Protein AF-A0A7J6RBY3-F1 (afdb_monomer)

Foldseek 3Di:
DADFPFPQKDKDWDWDDAPNFIFIKIKIFDDFAQWAKDQDPVQPDLVPHQLVVLLPDDIDIDGPDVNRVVLVRLLVRLALFAAWEALFAPALSSLLSLVVSLVRRLVRHPHSVRYWYFDADAPDPVRNVVSSVDIDHRDVVSNVVVVVVSSCFRSVWSSVLSVQLVVCVVVDPPDNSNPDTDGPVVVVVVVVVVVVVVCVVPDDDQDKDFDWDWDDDPVDPDIDTDGDPVHIGRDPVVNVVVVVVPVVDNDDDDPDDDDDDDDDDDDDDDDLVNQQVCCCPPVVDHSVRSVVVVVQVSLVVDDPVRRRHSMMMTINDRPPPDDDPDDDDDDDD

pLDDT: mean 86.47, std 17.07, range [26.7, 98.31]

Radius of gyration: 33.24 Å; Cα contacts (8 Å, |Δi|>4): 414; chains: 1; bounding box: 89×55×84 Å

Nearest PDB structures (foldseek):
  5gvc-assembly2_B  TM=8.835E-01  e=5.247E-27  Homo sapiens
  5gvc-assembly1_A  TM=9.225E-01  e=2.635E-26  Homo sapiens
  9ca1-assembly1_A  TM=8.837E-01  e=9.364E-26  Homo sapiens
  9c9y-assembly1_A  TM=8.800E-01  e=3.52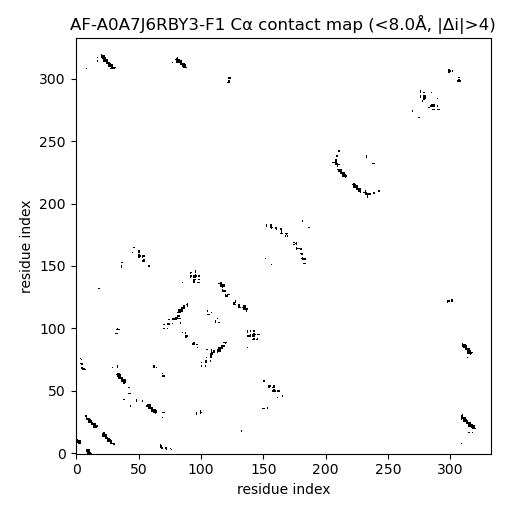5E-25  Homo sapiens
  4cgy-assembly1_A  TM=9.523E-01  e=1.354E-17  Homo sapiens

Organism: Perkinsus olseni (NCBI:txid32597)

InterPro domains:
  IPR000380 DNA topoisomerase, type IA [PTHR11390] (2-297)
  IPR003601 DNA topoisomerase, type IA, domain 2 [SM00436] (114-210)
  IPR006171 TOPRIM domain [PF01751] (26-121)
  IPR013497 DNA topoisomerase, type IA, central [PF01131] (139-297)
  IPR013497 DNA topoisomerase, type IA, central [PS52039] (139-333)
  IPR013824 DNA topoisomerase, type IA, central region, subdomain 1 [G3DSA:1.10.460.10] (139-309)
  IPR023405 DNA topoisomerase, type IA, core domain [SSF56712] (24-297)
  IPR034144 DNA topoisomerase 3-like, TOPRIM domain [cd03362] (4-135)

Secondary structure (DSSP, 8-state):
-EE-SSSS-EEEEEEEEETTEEEEEEEEEE-S-SEEEE--GGG--TTTS-GGGGSSSPPEEEES-GGG-HHHHHHHHHTT-SEEEEE--SSHHHHHHHHHHHHHHGGGSSSTT-EEE---SS--HHHHHHHHHS-B---HHHHHHHHHHHHHHHHHHHHHHHHHHHHHTTT-TT--GGG----TTHHHHHHHHHHHHHHHHT--PPP-B---EEE--TT-SS-EEEPPTT--BS-HHHHHHHHHHHHT---------------PPPPPPP-HHHHHHHHHHHH---HHHHHHHHHHHHHHTS-GGGTT-EEEEEEEEE---------------

Mean predicted aligned error: 9.59 Å

Structure (mmCIF, N/CA/C/O backbone):
data_AF-A0A7J6RBY3-F1
#
_entry.id   AF-A0A7J6RBY3-F1
#
loop_
_atom_site.group_PDB
_atom_site.id
_atom_site.type_symbol
_atom_site.label_atom_id
_atom_site.label_alt_id
_atom_site.label_comp_id
_atom_site.label_asym_id
_atom_site.label_entity_id
_atom_site.label_seq_id
_atom_site.pdbx_PDB_ins_code
_atom_site.Cartn_x
_atom_site.Cartn_y
_atom_site.Cartn_z
_atom_site.occupancy
_atom_site.B_iso_or_equiv
_atom_site.auth_seq_id
_atom_site.auth_comp_id
_atom_site.auth_asym_id
_atom_site.auth_atom_id
_atom_site.pdbx_PDB_model_num
ATOM 1 N N . SER A 1 1 ? -13.323 20.114 24.098 1.00 81.50 1 SER A N 1
ATOM 2 C CA . SER A 1 1 ? -12.418 18.969 23.873 1.00 81.50 1 SER A CA 1
ATOM 3 C C . SER A 1 1 ? -11.706 18.615 25.160 1.00 81.50 1 SER A C 1
ATOM 5 O O . SER A 1 1 ? -11.347 19.524 25.901 1.00 81.50 1 SER A O 1
ATOM 7 N N . ARG A 1 2 ? -11.472 17.329 25.420 1.00 90.12 2 ARG A N 1
ATOM 8 C CA . ARG A 1 2 ? -10.717 16.821 26.573 1.00 90.12 2 ARG A CA 1
ATOM 9 C C . ARG A 1 2 ? -9.757 15.711 26.148 1.00 90.12 2 ARG A C 1
ATOM 11 O O . ARG A 1 2 ? -9.870 15.166 25.051 1.00 90.12 2 ARG A O 1
ATOM 18 N N . ARG A 1 3 ? -8.814 15.364 27.024 1.00 88.25 3 ARG A N 1
ATOM 19 C CA . ARG A 1 3 ? -7.969 14.176 26.836 1.00 88.25 3 ARG A CA 1
ATOM 20 C C . ARG A 1 3 ? -8.777 12.907 27.123 1.00 88.25 3 ARG A C 1
ATOM 22 O O . ARG A 1 3 ? -9.564 12.885 28.070 1.00 88.25 3 ARG A O 1
ATOM 29 N N . GLY A 1 4 ? -8.586 11.882 26.297 1.00 84.88 4 GLY A N 1
ATOM 30 C CA . GLY A 1 4 ? -9.097 10.537 26.547 1.00 84.88 4 GLY A CA 1
ATOM 31 C C . GLY A 1 4 ? -8.122 9.691 27.370 1.00 84.88 4 GLY A C 1
ATOM 32 O O . GLY A 1 4 ? -7.063 10.159 27.791 1.00 84.88 4 GLY A O 1
ATOM 33 N N . ALA A 1 5 ? -8.459 8.415 27.575 1.00 89.69 5 ALA A N 1
ATOM 34 C CA . ALA A 1 5 ? -7.548 7.446 28.197 1.00 89.69 5 ALA A CA 1
ATOM 35 C C . ALA A 1 5 ? -6.306 7.151 27.329 1.00 89.69 5 ALA A C 1
ATOM 37 O O . ALA A 1 5 ? -5.224 6.860 27.856 1.00 89.69 5 ALA A O 1
ATOM 38 N N . SER A 1 6 ? -6.443 7.246 26.002 1.00 89.50 6 SER A N 1
ATOM 39 C CA . SER A 1 6 ? -5.306 7.173 25.089 1.00 89.50 6 SER A CA 1
ATOM 40 C C . SER A 1 6 ? -4.522 8.490 25.107 1.00 89.50 6 SER A C 1
ATOM 42 O O . SER A 1 6 ? -5.129 9.554 24.988 1.00 89.50 6 SER A O 1
ATOM 44 N N . PRO A 1 7 ? -3.179 8.462 25.210 1.00 88.12 7 PRO A N 1
ATOM 45 C CA . PRO A 1 7 ? -2.373 9.681 25.180 1.00 88.12 7 PRO A CA 1
ATOM 46 C C . PRO A 1 7 ? -2.375 10.376 23.810 1.00 88.12 7 PRO A C 1
ATOM 48 O O . PRO A 1 7 ? -2.015 11.549 23.733 1.00 88.12 7 PRO A O 1
ATOM 51 N N . VAL A 1 8 ? -2.757 9.668 22.740 1.00 86.19 8 VAL A N 1
ATOM 52 C CA . VAL A 1 8 ? -2.712 10.173 21.357 1.00 86.19 8 VAL A CA 1
ATOM 53 C C . VAL A 1 8 ? -4.077 10.595 20.812 1.00 86.19 8 VAL A C 1
ATOM 55 O O . VAL A 1 8 ? -4.118 11.288 19.799 1.00 86.19 8 VAL A O 1
ATOM 58 N N . SER A 1 9 ? -5.172 10.241 21.491 1.00 86.25 9 SER A N 1
ATOM 59 C CA . SER A 1 9 ? -6.534 10.533 21.034 1.00 86.25 9 SER A CA 1
ATOM 60 C C . SER A 1 9 ? -7.232 11.544 21.938 1.00 86.25 9 SER A C 1
ATOM 62 O O . SER A 1 9 ? -7.285 11.410 23.165 1.00 86.25 9 SER A O 1
ATOM 64 N N . GLN A 1 10 ? -7.784 12.581 21.311 1.00 89.38 10 GLN A N 1
ATOM 65 C CA . GLN A 1 10 ? -8.623 13.571 21.978 1.00 89.38 10 GLN A CA 1
ATOM 66 C C . GLN A 1 10 ? -10.095 13.175 21.883 1.00 89.38 10 GLN A C 1
ATOM 68 O O . GLN A 1 10 ? -10.490 12.371 21.039 1.00 89.38 10 GLN A O 1
ATOM 73 N N . VAL A 1 11 ? -10.905 13.755 22.765 1.00 90.31 11 VAL A N 1
ATOM 74 C CA . VAL A 1 11 ? -12.357 13.604 22.751 1.00 90.31 11 VAL A CA 1
ATOM 75 C C . VAL A 1 11 ? -12.989 14.982 22.596 1.00 90.31 11 VAL A C 1
ATOM 77 O O . VAL A 1 11 ? -12.713 15.902 23.373 1.00 90.31 11 VAL A O 1
ATOM 80 N N . HIS A 1 12 ? -13.822 15.139 21.579 1.00 90.88 12 HIS A N 1
ATOM 81 C CA . HIS A 1 12 ? -14.579 16.347 21.280 1.00 90.88 12 HIS A CA 1
ATOM 82 C C . HIS A 1 12 ? -16.049 16.061 21.544 1.00 90.88 12 HIS A C 1
ATOM 84 O O . HIS A 1 12 ? -16.564 15.052 21.086 1.00 90.88 12 HIS A O 1
ATOM 90 N N . GLU A 1 13 ? -16.715 16.921 22.299 1.00 89.38 13 GLU A N 1
ATOM 91 C CA . GLU A 1 13 ? -18.093 16.697 22.729 1.00 89.38 13 GLU A CA 1
ATOM 92 C C . GLU A 1 13 ? -18.898 17.962 22.461 1.00 89.38 13 GLU A C 1
ATOM 94 O O . GLU A 1 13 ? -18.400 19.065 22.711 1.00 89.38 13 GLU A O 1
ATOM 99 N N . PHE A 1 14 ? -20.100 17.806 21.914 1.00 90.25 14 PHE A N 1
ATOM 100 C CA . PHE A 1 14 ? -21.017 18.905 21.633 1.00 90.25 14 PHE A CA 1
ATOM 101 C C . PHE A 1 14 ? -22.458 18.401 21.485 1.00 90.25 14 PHE A C 1
ATOM 103 O O . PHE A 1 14 ? -22.698 17.236 21.173 1.00 90.25 14 PHE A O 1
ATOM 110 N N . ASN A 1 15 ? -23.421 19.303 21.686 1.00 90.38 15 ASN A N 1
ATOM 111 C CA . ASN A 1 15 ? -24.818 19.061 21.334 1.00 90.38 15 ASN A CA 1
ATOM 112 C C . ASN A 1 15 ? -25.000 19.206 19.820 1.00 90.38 15 ASN A C 1
ATOM 114 O O . ASN A 1 15 ? -24.510 20.170 19.231 1.00 90.38 15 ASN A O 1
ATOM 118 N N . GLY A 1 16 ? -25.729 18.281 19.210 1.00 88.88 16 GLY A N 1
ATOM 119 C CA . GLY A 1 16 ? -26.083 18.316 17.797 1.00 88.88 16 GLY A CA 1
ATOM 120 C C . GLY A 1 16 ? -27.413 17.622 17.533 1.00 88.88 16 GLY A C 1
ATOM 121 O O . GLY A 1 16 ? -28.204 17.402 18.446 1.00 88.88 16 GLY A O 1
ATOM 122 N N . ASP A 1 17 ? -27.640 17.282 16.272 1.00 89.12 17 ASP A N 1
ATOM 123 C CA . ASP A 1 17 ? -28.779 16.488 15.816 1.00 89.12 17 ASP A CA 1
ATOM 124 C C . ASP A 1 17 ? -28.270 15.160 15.258 1.00 89.12 17 ASP A C 1
ATOM 126 O O . ASP A 1 17 ? -27.266 15.152 14.543 1.00 89.12 17 ASP A O 1
ATOM 130 N N . PHE A 1 18 ? -28.944 14.056 15.567 1.00 90.56 18 PHE A N 1
ATOM 131 C CA . PHE A 1 18 ? -28.722 12.762 14.931 1.00 90.56 18 PHE A CA 1
ATOM 132 C C . PHE A 1 18 ? -30.063 12.185 14.477 1.00 90.56 18 PHE A C 1
ATOM 134 O O . PHE A 1 18 ? -30.930 11.904 15.302 1.00 90.56 18 PHE A O 1
ATOM 141 N N . GLN A 1 19 ? -30.225 12.005 13.161 1.00 87.38 19 GLN A N 1
ATOM 142 C CA . GLN A 1 19 ? -31.453 11.487 12.541 1.00 87.38 19 GLN A CA 1
ATOM 143 C C . GLN A 1 19 ? -32.725 12.262 12.952 1.00 87.38 19 GLN A C 1
ATOM 145 O O . GLN A 1 19 ? -33.783 11.667 13.145 1.00 87.38 19 GLN A O 1
ATOM 150 N N . GLY A 1 20 ? -32.634 13.594 13.076 1.00 86.00 20 GLY A N 1
ATOM 151 C CA . GLY A 1 20 ? -33.771 14.461 13.408 1.00 86.00 20 GLY A CA 1
ATOM 152 C C . GLY A 1 20 ? -34.107 14.530 14.899 1.00 86.00 20 GLY A C 1
ATOM 153 O O . GLY A 1 20 ? -35.159 15.056 15.260 1.00 86.00 20 GLY A O 1
ATOM 154 N N . SER A 1 21 ? -33.252 13.977 15.763 1.00 88.38 21 SER A N 1
ATOM 155 C CA . SER A 1 21 ? -33.385 14.057 17.216 1.00 88.38 21 SER A CA 1
ATOM 156 C C . SER A 1 21 ? -32.190 14.779 17.850 1.00 88.38 21 SER A C 1
ATOM 158 O O . SER A 1 21 ? -31.043 14.497 17.481 1.00 88.38 21 SER A O 1
ATOM 160 N N . PRO A 1 22 ? -32.411 15.645 18.862 1.00 91.44 22 PRO A N 1
ATOM 161 C CA . PRO A 1 22 ? -31.328 16.243 19.632 1.00 91.44 22 PRO A CA 1
ATOM 162 C C . PRO A 1 22 ? -30.446 15.167 20.260 1.00 91.44 22 PRO A C 1
ATOM 164 O O . PRO A 1 22 ? -30.951 14.241 20.904 1.00 91.44 22 PRO A O 1
ATOM 167 N N . ALA A 1 23 ? -29.132 15.309 20.092 1.00 90.12 23 ALA A N 1
ATOM 168 C CA . ALA A 1 23 ? -28.181 14.320 20.551 1.00 90.12 23 ALA A CA 1
ATOM 169 C C . ALA A 1 23 ? -26.874 14.894 21.101 1.00 90.12 23 ALA A C 1
ATOM 171 O O . ALA A 1 23 ? -26.323 15.871 20.592 1.00 90.12 23 ALA A O 1
ATOM 172 N N . TRP A 1 24 ? -26.339 14.230 22.130 1.00 91.00 24 TRP A N 1
ATOM 173 C CA . TRP A 1 24 ? -24.980 14.475 22.614 1.00 91.00 24 TRP A CA 1
ATOM 174 C C . TRP A 1 24 ? -23.981 13.690 21.765 1.00 91.00 24 TRP A C 1
ATOM 176 O O . TRP A 1 24 ? -23.952 12.454 21.802 1.00 91.00 24 TRP A O 1
ATOM 186 N N . ILE A 1 25 ? -23.164 14.405 20.993 1.00 90.88 25 ILE A N 1
ATOM 187 C CA . ILE A 1 25 ? -22.201 13.828 20.057 1.00 90.88 25 ILE A CA 1
ATOM 188 C C . ILE A 1 25 ? -20.817 13.839 20.697 1.00 90.88 25 ILE A C 1
ATOM 190 O O . ILE A 1 25 ? -20.311 14.888 21.098 1.00 90.88 25 ILE A O 1
ATOM 194 N N . LYS A 1 26 ? -20.184 12.666 20.746 1.00 91.31 26 LYS A N 1
ATOM 195 C CA . LYS A 1 26 ? -18.805 12.472 21.189 1.00 91.31 26 LYS A CA 1
ATOM 196 C C . LYS A 1 26 ? -17.961 11.994 20.017 1.00 91.31 26 LYS A C 1
ATOM 198 O O . LYS A 1 26 ? -18.240 10.963 19.425 1.00 91.31 26 LYS A O 1
ATOM 203 N N . ILE A 1 27 ? -16.898 12.714 19.699 1.00 92.25 27 ILE A N 1
ATOM 204 C CA . ILE A 1 27 ? -15.970 12.381 18.622 1.00 92.25 27 ILE A CA 1
ATOM 205 C C . ILE A 1 27 ? -14.608 12.075 19.223 1.00 92.25 27 ILE A C 1
ATOM 207 O O . ILE A 1 27 ? -14.046 12.889 19.952 1.00 92.25 27 ILE A O 1
ATOM 211 N N . THR A 1 28 ? -14.055 10.920 18.892 1.00 93.19 28 THR A N 1
ATOM 212 C CA . THR A 1 28 ? -12.677 10.555 19.215 1.00 93.19 28 THR A CA 1
ATOM 213 C C . THR A 1 28 ? -11.991 9.921 18.012 1.00 93.19 28 THR A C 1
ATOM 215 O O . THR A 1 28 ? -12.496 10.065 16.909 1.00 93.19 28 THR A O 1
ATOM 218 N N . SER A 1 29 ? -10.827 9.293 18.159 1.00 89.56 29 SER A N 1
ATOM 219 C CA . SER A 1 29 ? -10.092 8.717 17.031 1.00 89.56 29 SER A CA 1
ATOM 220 C C . SER A 1 29 ? -9.217 7.536 17.420 1.00 89.56 29 SER A C 1
ATOM 222 O O . SER A 1 29 ? -8.817 7.391 18.576 1.00 89.56 29 SER A O 1
ATOM 224 N N . VAL A 1 30 ? -8.850 6.740 16.420 1.00 90.06 30 VAL A N 1
ATOM 225 C CA . VAL A 1 30 ? -7.744 5.772 16.489 1.00 90.06 30 VAL A CA 1
ATOM 226 C C . VAL A 1 30 ? -6.509 6.322 15.776 1.00 90.06 30 VAL A C 1
ATOM 228 O O . VAL A 1 30 ? -6.590 7.299 15.031 1.00 90.06 30 VAL A O 1
ATOM 231 N N . ALA A 1 31 ? -5.354 5.699 16.004 1.00 87.44 31 ALA A N 1
ATOM 232 C CA . ALA A 1 31 ? -4.078 6.078 15.403 1.00 87.44 31 ALA A CA 1
ATOM 233 C C . ALA A 1 31 ? -3.559 4.951 14.494 1.00 87.44 31 ALA A C 1
ATOM 235 O O . ALA A 1 31 ? -2.542 4.327 14.788 1.00 87.44 31 ALA A O 1
ATOM 236 N N . GLY A 1 32 ? -4.287 4.690 13.404 1.00 87.38 32 GLY A N 1
ATOM 237 C CA . GLY A 1 32 ? -4.065 3.528 12.537 1.00 87.38 32 GLY A CA 1
ATOM 238 C C . GLY A 1 32 ? -4.813 2.293 13.039 1.00 87.38 32 GLY A C 1
ATOM 239 O O . GLY A 1 32 ? -5.842 2.435 13.703 1.00 87.38 32 GLY A O 1
ATOM 240 N N . HIS A 1 33 ? -4.297 1.106 12.715 1.00 90.50 33 HIS A N 1
ATOM 241 C CA . HIS A 1 33 ? -4.826 -0.150 13.241 1.00 90.50 33 HIS A CA 1
ATOM 242 C C . HIS A 1 33 ? -4.753 -0.190 14.770 1.00 90.50 33 HIS A C 1
ATOM 244 O O . HIS A 1 33 ? -3.749 0.184 15.380 1.00 90.50 33 HIS A O 1
ATOM 250 N N . VAL A 1 34 ? -5.830 -0.663 15.387 1.00 93.75 34 VAL A N 1
ATOM 251 C CA . VAL A 1 34 ? -5.920 -0.982 16.814 1.00 93.75 34 VAL A CA 1
ATOM 252 C C . VAL A 1 34 ? -5.186 -2.292 17.093 1.00 93.75 34 VAL A C 1
ATOM 254 O O . VAL A 1 34 ? -4.545 -2.422 18.142 1.00 93.75 34 VAL A O 1
ATOM 257 N N . TYR A 1 35 ? -5.243 -3.236 16.151 1.00 95.94 35 TYR A N 1
ATOM 258 C CA . TYR A 1 35 ? -4.658 -4.563 16.287 1.00 95.94 35 TYR A CA 1
ATOM 259 C C . TYR A 1 35 ? -3.657 -4.891 15.176 1.00 95.94 35 TYR A C 1
ATOM 261 O O . TYR A 1 35 ? -3.700 -4.366 14.073 1.00 95.94 35 TYR A O 1
ATOM 269 N N . THR A 1 36 ? -2.731 -5.785 15.484 1.00 95.19 36 THR A N 1
ATOM 270 C CA . THR A 1 36 ? -1.920 -6.518 14.514 1.00 95.19 36 THR A CA 1
ATOM 271 C C . THR A 1 36 ? -2.146 -8.004 14.725 1.00 95.19 36 THR A C 1
ATOM 273 O O . THR A 1 36 ? -2.526 -8.434 15.817 1.00 95.19 36 THR A O 1
ATOM 276 N N . ILE A 1 37 ? -1.909 -8.805 13.692 1.00 95.00 37 ILE A N 1
ATOM 277 C CA . ILE A 1 37 ? -1.936 -10.259 13.823 1.00 95.00 37 ILE A CA 1
ATOM 278 C C . ILE A 1 37 ? -0.535 -10.807 14.104 1.00 95.00 37 ILE A C 1
ATOM 280 O O . ILE A 1 37 ? 0.464 -10.291 13.605 1.00 95.00 37 ILE A O 1
ATOM 284 N N . ASP A 1 38 ? -0.464 -11.865 14.903 1.00 95.00 38 ASP A N 1
ATOM 285 C CA . ASP A 1 38 ? 0.767 -12.598 15.194 1.00 95.00 38 ASP A CA 1
ATOM 286 C C . ASP A 1 38 ? 0.456 -14.083 15.422 1.00 95.00 38 ASP A C 1
ATOM 288 O O . ASP A 1 38 ? -0.704 -14.489 15.549 1.00 95.00 38 ASP A O 1
ATOM 292 N N . PHE A 1 39 ? 1.488 -14.913 15.498 1.00 94.38 39 PHE A N 1
ATOM 293 C CA . PHE A 1 39 ? 1.335 -16.283 15.961 1.00 94.38 39 PHE A CA 1
ATOM 294 C C . PHE A 1 39 ? 1.098 -16.341 17.479 1.00 94.38 39 PHE A C 1
ATOM 296 O O . PHE A 1 39 ? 1.514 -15.443 18.227 1.00 94.38 39 PHE A O 1
ATOM 303 N N . PRO A 1 40 ? 0.454 -17.421 17.959 1.00 93.00 40 PRO A N 1
ATOM 304 C CA . PRO A 1 40 ? 0.468 -17.777 19.370 1.00 93.00 40 PRO A CA 1
ATOM 305 C C . PRO A 1 40 ? 1.901 -17.758 19.943 1.00 93.00 40 PRO A C 1
ATOM 307 O O . PRO A 1 40 ? 2.837 -18.172 19.247 1.00 93.00 40 PRO A O 1
ATOM 310 N N . PRO A 1 41 ? 2.111 -17.284 21.189 1.00 89.75 41 PRO A N 1
ATOM 311 C CA . PRO A 1 41 ? 3.448 -17.111 21.765 1.00 89.75 41 PRO A CA 1
ATOM 312 C C . PRO A 1 41 ? 4.315 -18.375 21.743 1.00 89.75 41 PRO A C 1
ATOM 314 O O . PRO A 1 41 ? 5.538 -18.283 21.642 1.00 89.75 41 PRO A O 1
ATOM 317 N N . GLU A 1 42 ? 3.695 -19.553 21.793 1.00 89.25 42 GLU A N 1
ATOM 318 C CA . GLU A 1 42 ? 4.363 -20.856 21.765 1.00 89.25 42 GLU A CA 1
ATOM 319 C C . GLU A 1 42 ? 5.110 -21.094 20.443 1.00 89.25 42 GLU A C 1
ATOM 321 O O . GLU A 1 42 ? 6.106 -21.816 20.406 1.00 89.25 42 GLU A O 1
ATOM 326 N N . LEU A 1 43 ? 4.659 -20.453 19.360 1.00 88.25 43 LEU A N 1
ATOM 327 C CA . LEU A 1 43 ? 5.217 -20.582 18.015 1.00 88.25 43 LEU A CA 1
ATOM 328 C C . LEU A 1 43 ? 6.229 -19.482 17.665 1.00 88.25 43 LEU A C 1
ATOM 330 O O . LEU A 1 43 ? 6.801 -19.479 16.569 1.00 88.25 43 LEU A O 1
ATOM 334 N N . ASN A 1 44 ? 6.494 -18.555 18.588 1.00 83.88 44 ASN A N 1
ATOM 335 C CA . ASN A 1 44 ? 7.401 -17.431 18.356 1.00 83.88 44 ASN A CA 1
ATOM 336 C C . ASN A 1 44 ? 8.883 -17.783 18.519 1.00 83.88 44 ASN A C 1
ATOM 338 O O . ASN A 1 44 ? 9.731 -16.951 18.214 1.00 83.88 44 ASN A O 1
ATOM 342 N N . ASN A 1 45 ? 9.223 -19.002 18.945 1.00 85.19 45 ASN A N 1
ATOM 343 C CA . ASN A 1 45 ? 10.611 -19.455 19.001 1.00 85.19 45 ASN A CA 1
ATOM 344 C C . ASN A 1 45 ? 11.085 -19.942 17.618 1.00 85.19 45 ASN A C 1
ATOM 346 O O . ASN A 1 45 ? 10.631 -20.975 17.127 1.00 85.19 45 ASN A O 1
ATOM 350 N N . TRP A 1 46 ? 12.012 -19.206 16.999 1.00 83.06 46 TRP A N 1
ATOM 351 C CA . TRP A 1 46 ? 12.493 -19.480 15.638 1.00 83.06 46 TRP A CA 1
ATOM 352 C C . TRP A 1 46 ? 13.295 -20.786 15.545 1.00 83.06 46 TRP A C 1
ATOM 354 O O . TRP A 1 46 ? 13.188 -21.499 14.546 1.00 83.06 46 TRP A O 1
ATOM 364 N N . ASP A 1 47 ? 14.039 -21.134 16.598 1.00 78.94 47 ASP A N 1
ATOM 365 C CA . ASP A 1 47 ? 14.951 -22.284 16.614 1.00 78.94 47 ASP A CA 1
ATOM 366 C C . ASP A 1 47 ? 14.213 -23.612 16.808 1.00 78.94 47 ASP A C 1
ATOM 368 O O . ASP A 1 47 ? 14.591 -24.649 16.255 1.00 78.94 47 ASP A O 1
ATOM 372 N N . ARG A 1 48 ? 13.138 -23.590 17.603 1.00 82.56 48 ARG A N 1
ATOM 373 C CA . ARG A 1 48 ? 12.420 -24.800 18.035 1.00 82.56 48 ARG A CA 1
ATOM 374 C C . ARG A 1 48 ? 11.240 -25.173 17.147 1.00 82.56 48 ARG A C 1
ATOM 376 O O . ARG A 1 48 ? 10.808 -26.322 17.173 1.00 82.56 48 ARG A O 1
ATOM 383 N N . VAL A 1 49 ? 10.708 -24.222 16.385 1.00 88.56 49 VAL A N 1
ATOM 384 C CA . VAL A 1 49 ? 9.502 -24.426 15.578 1.00 88.56 49 VAL A CA 1
ATOM 385 C C . VAL A 1 49 ? 9.894 -24.743 14.143 1.00 88.56 49 VAL A C 1
ATOM 387 O O . VAL A 1 49 ? 10.642 -23.995 13.516 1.00 88.56 49 VAL A O 1
ATOM 390 N N . ASP A 1 50 ? 9.382 -25.858 13.627 1.00 90.81 50 ASP A N 1
ATOM 391 C CA . ASP A 1 50 ? 9.456 -26.177 12.203 1.00 90.81 50 ASP A CA 1
ATOM 392 C C . ASP A 1 50 ? 8.636 -25.141 11.410 1.00 90.81 50 ASP A C 1
ATOM 394 O O . ASP A 1 50 ? 7.431 -25.019 11.663 1.00 90.81 50 ASP A O 1
ATOM 398 N N . PRO A 1 51 ? 9.244 -24.396 10.466 1.00 91.62 51 PRO A N 1
ATOM 399 C CA . PRO A 1 51 ? 8.536 -23.403 9.666 1.00 91.62 51 PRO A CA 1
ATOM 400 C C . PRO A 1 51 ? 7.302 -23.944 8.932 1.00 91.62 51 PRO A C 1
ATOM 402 O O . PRO A 1 51 ? 6.340 -23.198 8.758 1.00 91.62 51 PRO A O 1
ATOM 405 N N . ALA A 1 52 ? 7.279 -25.228 8.551 1.00 92.44 52 ALA A N 1
ATOM 406 C CA . ALA A 1 52 ? 6.118 -25.836 7.896 1.00 92.44 52 ALA A CA 1
ATOM 407 C C . ALA A 1 52 ? 4.868 -25.846 8.796 1.00 92.44 52 ALA A C 1
ATOM 409 O O . ALA A 1 52 ? 3.744 -25.723 8.312 1.00 92.44 52 ALA A O 1
ATOM 410 N N . LYS A 1 53 ? 5.050 -25.898 10.122 1.00 91.88 53 LYS A N 1
ATOM 411 C CA . LYS A 1 53 ? 3.946 -25.874 11.093 1.00 91.88 53 LYS A CA 1
ATOM 412 C C . LYS A 1 53 ? 3.303 -24.497 11.252 1.00 91.88 53 LYS A C 1
ATOM 414 O O . LYS A 1 53 ? 2.323 -24.381 11.974 1.00 91.88 53 LYS A O 1
ATOM 419 N N . LEU A 1 54 ? 3.824 -23.448 10.612 1.00 92.56 54 LEU A N 1
ATOM 420 C CA . LEU A 1 54 ? 3.273 -22.091 10.715 1.00 92.56 54 LEU A CA 1
ATOM 421 C C . LEU A 1 54 ? 2.051 -21.856 9.812 1.00 92.56 54 LEU A C 1
ATOM 423 O O . LEU A 1 54 ? 1.351 -20.862 9.991 1.00 92.56 54 LEU A O 1
ATOM 427 N N . PHE A 1 55 ? 1.747 -22.763 8.879 1.00 93.56 55 PHE A N 1
ATOM 428 C CA . PHE A 1 55 ? 0.588 -22.619 7.988 1.00 93.56 55 PHE A CA 1
ATOM 429 C C . PHE A 1 55 ? -0.748 -23.008 8.644 1.00 93.56 55 PHE A C 1
ATOM 431 O O . PHE A 1 55 ? -1.782 -22.405 8.356 1.00 93.56 55 PHE A O 1
ATOM 438 N N . GLU A 1 56 ? -0.726 -23.982 9.550 1.00 91.06 56 GLU A N 1
ATOM 439 C CA . GLU A 1 56 ? -1.903 -24.540 10.227 1.00 91.06 56 GLU A CA 1
ATOM 440 C C . GLU A 1 56 ? -2.511 -23.675 11.353 1.00 91.06 56 GLU A C 1
ATOM 442 O O . GLU A 1 56 ? -3.738 -23.551 11.404 1.00 91.06 56 GLU A O 1
ATOM 447 N N . PRO A 1 57 ? -1.732 -23.083 12.280 1.00 90.50 57 PRO A N 1
ATOM 448 C CA . PRO A 1 57 ? -2.279 -22.444 13.469 1.00 90.50 57 PRO A CA 1
ATOM 449 C C . PRO A 1 57 ? -3.115 -21.216 13.116 1.00 90.50 57 PRO A C 1
ATOM 451 O O . PRO A 1 57 ? -2.834 -20.483 12.162 1.00 90.50 57 PRO A O 1
ATOM 454 N N . LYS A 1 58 ? -4.136 -20.966 13.939 1.00 92.81 58 LYS A N 1
ATOM 455 C CA . LYS A 1 58 ? -4.870 -19.702 13.913 1.00 92.81 58 LYS A CA 1
ATOM 456 C C . LYS A 1 58 ? -3.982 -18.594 14.467 1.00 92.81 58 LYS A C 1
ATOM 458 O O . LYS A 1 58 ? -3.306 -18.781 15.480 1.00 92.81 58 LYS A O 1
ATOM 463 N N . THR A 1 59 ? -3.998 -17.451 13.799 1.00 93.88 59 THR A N 1
ATOM 464 C CA . THR A 1 59 ? -3.331 -16.240 14.272 1.00 93.88 59 THR A CA 1
ATOM 465 C C . THR A 1 59 ? -4.098 -15.645 15.452 1.00 93.88 59 THR A C 1
ATOM 467 O O . THR A 1 59 ? -5.278 -15.930 15.674 1.00 93.88 59 THR A O 1
ATOM 470 N N . ILE A 1 60 ? -3.405 -14.832 16.241 1.00 94.81 60 ILE A N 1
ATOM 471 C CA . ILE A 1 60 ? -3.977 -14.070 17.347 1.00 94.81 60 ILE A CA 1
ATOM 472 C C . ILE A 1 60 ? -3.851 -12.581 17.060 1.00 94.81 60 ILE A C 1
ATOM 474 O O . ILE A 1 60 ? -2.892 -12.139 16.432 1.00 94.81 60 ILE A O 1
ATOM 478 N N . GLN A 1 61 ? -4.804 -11.802 17.561 1.00 94.12 61 GLN A N 1
ATOM 479 C CA . GLN A 1 61 ? -4.726 -10.348 17.523 1.00 94.12 61 GLN A CA 1
ATOM 480 C C . GLN A 1 61 ? -3.979 -9.830 18.755 1.00 94.12 61 GLN A C 1
ATOM 482 O O . GLN A 1 61 ? -4.245 -10.241 19.887 1.00 94.12 61 GLN A O 1
ATOM 487 N N . LYS A 1 62 ? -3.042 -8.911 18.534 1.00 94.62 62 LYS A N 1
ATOM 488 C CA . LYS A 1 62 ? -2.309 -8.166 19.561 1.00 94.62 62 LYS A CA 1
ATOM 489 C C . LYS A 1 62 ? -2.553 -6.682 19.360 1.00 94.62 62 LYS A C 1
ATOM 491 O O . LYS A 1 62 ? -2.771 -6.244 18.240 1.00 94.62 62 LYS A O 1
ATOM 496 N N . GLU A 1 63 ? -2.529 -5.895 20.431 1.00 94.62 63 GLU A N 1
ATOM 497 C CA . GLU A 1 63 ? -2.603 -4.439 20.280 1.00 94.62 63 GLU A CA 1
ATOM 498 C C . GLU A 1 63 ? -1.424 -3.950 19.435 1.00 94.62 63 GLU A C 1
ATOM 500 O O . GLU A 1 63 ? -0.271 -4.218 19.776 1.00 94.62 63 GLU A O 1
ATOM 505 N N . ALA A 1 64 ? -1.713 -3.204 18.366 1.00 93.19 64 ALA A N 1
ATOM 506 C CA . ALA A 1 64 ? -0.691 -2.693 17.455 1.00 93.19 64 ALA A CA 1
ATOM 507 C C . ALA A 1 64 ? 0.325 -1.808 18.194 1.00 93.19 64 ALA A C 1
ATOM 509 O O . ALA A 1 64 ? 1.526 -1.834 17.925 1.00 93.19 64 ALA A O 1
ATOM 510 N N . ASN A 1 65 ? -0.161 -1.035 19.170 1.00 93.25 65 ASN A N 1
ATOM 511 C CA . ASN A 1 65 ? 0.671 -0.244 20.061 1.00 93.25 65 ASN A CA 1
ATOM 512 C C . ASN A 1 65 ? 0.081 -0.198 21.483 1.00 93.25 65 ASN A C 1
ATOM 514 O O . ASN A 1 65 ? -0.717 0.695 21.790 1.00 93.25 65 ASN A O 1
ATOM 518 N N . PRO A 1 66 ? 0.528 -1.084 22.394 1.00 93.12 66 PRO A N 1
ATOM 519 C CA . PRO A 1 66 ? 0.016 -1.142 23.765 1.00 93.12 66 PRO A CA 1
ATOM 520 C C . PRO A 1 66 ? 0.168 0.173 24.546 1.00 93.12 66 PRO A C 1
ATOM 522 O O . PRO A 1 66 ? -0.632 0.485 25.428 1.00 93.12 66 PRO A O 1
ATOM 525 N N . LYS A 1 67 ? 1.166 1.006 24.207 1.00 92.56 67 LYS A N 1
ATOM 526 C CA . LYS A 1 67 ? 1.380 2.310 24.864 1.00 92.56 67 LYS A CA 1
ATOM 527 C C . LYS A 1 67 ? 0.244 3.296 24.580 1.00 92.56 67 LYS A C 1
ATOM 529 O O . LYS A 1 67 ? 0.029 4.221 25.363 1.00 92.56 67 LYS A O 1
ATOM 534 N N . GLN A 1 68 ? -0.490 3.111 23.480 1.00 91.06 68 GLN A N 1
ATOM 535 C CA . GLN A 1 68 ? -1.641 3.945 23.142 1.00 91.06 68 GLN A CA 1
ATOM 536 C C . GLN A 1 68 ? -2.891 3.579 23.947 1.00 91.06 68 GLN A C 1
ATOM 538 O O . GLN A 1 68 ? -3.790 4.415 24.033 1.00 91.06 68 GLN A O 1
ATOM 543 N N . ARG A 1 69 ? -2.968 2.377 24.544 1.00 94.12 69 ARG A N 1
ATOM 544 C CA . ARG A 1 69 ? -4.136 1.893 25.309 1.00 94.12 69 ARG A CA 1
ATOM 545 C C . ARG A 1 69 ? -5.451 2.064 24.539 1.00 94.12 69 ARG A C 1
ATOM 547 O O . ARG A 1 69 ? -6.474 2.462 25.103 1.00 94.12 69 ARG A O 1
ATOM 554 N N . MET A 1 70 ? -5.408 1.832 23.228 1.00 93.50 70 MET A N 1
ATOM 555 C CA . MET A 1 70 ? -6.507 2.165 22.323 1.00 93.50 70 MET A CA 1
ATOM 556 C C . MET A 1 70 ? -7.787 1.365 22.628 1.00 93.50 70 MET A C 1
AT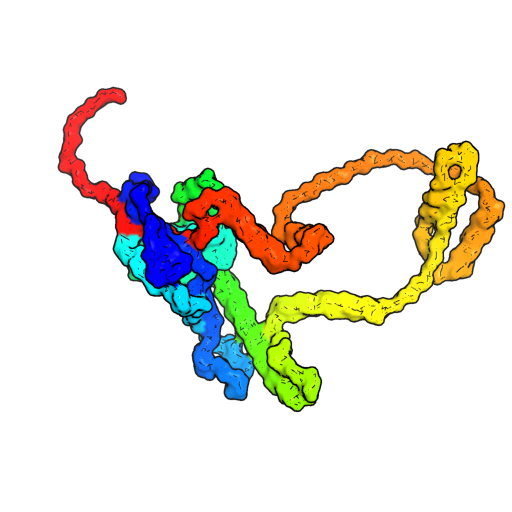OM 558 O O . MET A 1 70 ? -8.842 1.988 22.753 1.00 93.50 70 MET A O 1
ATOM 562 N N . PRO A 1 71 ? -7.735 0.042 22.887 1.00 95.25 71 PRO A N 1
ATOM 563 C CA . PRO A 1 71 ? -8.918 -0.717 23.301 1.00 95.25 71 PRO A CA 1
ATOM 564 C C . PRO A 1 71 ? -9.577 -0.171 24.573 1.00 95.25 71 PRO A C 1
ATOM 566 O O . PRO A 1 71 ? -10.797 -0.017 24.633 1.00 95.25 71 PRO A O 1
ATOM 569 N N . GLN A 1 72 ? -8.776 0.172 25.590 1.00 95.31 72 GLN A N 1
ATOM 570 C CA . GLN A 1 72 ? -9.279 0.757 26.836 1.00 95.31 72 GLN A CA 1
ATOM 571 C C . GLN A 1 72 ? -9.944 2.112 26.584 1.00 95.31 72 GLN A C 1
ATOM 573 O O . GLN A 1 72 ? -10.994 2.403 27.164 1.00 95.31 72 GLN A O 1
ATOM 578 N N . HIS A 1 73 ? -9.337 2.935 25.731 1.00 94.38 73 HIS A N 1
ATOM 579 C CA . HIS A 1 73 ? -9.877 4.229 25.354 1.00 94.38 73 HIS A CA 1
ATOM 580 C C . HIS A 1 73 ? -11.240 4.094 24.678 1.00 94.38 73 HIS A C 1
ATOM 582 O O . HIS A 1 73 ? -12.202 4.674 25.177 1.00 94.38 73 HIS A O 1
ATOM 588 N N . LEU A 1 74 ? -11.345 3.259 23.642 1.00 94.75 74 LEU A N 1
ATOM 589 C CA . LEU A 1 74 ? -12.599 3.009 22.932 1.00 94.75 74 LEU A CA 1
ATOM 590 C C . LEU A 1 74 ? -13.697 2.528 23.880 1.00 94.75 74 LEU A C 1
ATOM 592 O O . LEU A 1 74 ? -14.756 3.147 23.937 1.00 94.75 74 LEU A O 1
ATOM 596 N N . ARG A 1 75 ? -13.412 1.501 24.696 1.00 95.12 75 ARG A N 1
ATOM 597 C CA . ARG A 1 75 ? -14.378 0.956 25.664 1.00 95.12 75 ARG A CA 1
ATOM 598 C C . ARG A 1 75 ? -14.854 2.006 26.656 1.00 95.12 75 ARG A C 1
ATOM 600 O O . ARG A 1 75 ? -16.033 2.042 26.986 1.00 95.12 75 ARG A O 1
ATOM 607 N N . SER A 1 76 ? -13.942 2.835 27.164 1.00 93.25 76 SER A N 1
ATOM 608 C CA . SER A 1 76 ? -14.277 3.864 28.154 1.00 93.25 76 SER A CA 1
ATOM 609 C C . SER A 1 76 ? -15.154 4.953 27.549 1.00 93.25 76 SER A C 1
ATOM 611 O O . SER A 1 76 ? -16.115 5.378 28.182 1.00 93.25 76 SER A O 1
ATOM 613 N N . GLU A 1 77 ? -14.855 5.374 26.320 1.00 92.25 77 GLU A N 1
ATOM 614 C CA . GLU A 1 77 ? -15.597 6.443 25.656 1.00 92.25 77 GLU A CA 1
ATOM 615 C C . GLU A 1 77 ? -16.953 6.004 25.105 1.00 92.25 77 GLU A C 1
ATOM 617 O O . GLU A 1 77 ? -17.853 6.837 25.001 1.00 92.25 77 GLU A O 1
ATOM 622 N N . SER A 1 78 ? -17.126 4.713 24.813 1.00 91.25 78 SER A N 1
ATOM 623 C CA . SER A 1 78 ? -18.398 4.145 24.362 1.00 91.25 78 SER A CA 1
ATOM 624 C C . SER A 1 78 ? -19.398 3.836 25.475 1.00 91.25 78 SER A C 1
ATOM 626 O O . SER A 1 78 ? -20.550 3.521 25.183 1.00 91.25 78 SER A O 1
ATOM 628 N N . LYS A 1 79 ? -18.985 3.880 26.749 1.00 89.69 79 LYS A N 1
ATOM 629 C CA . LYS A 1 79 ? -19.897 3.605 27.867 1.00 89.69 79 LYS A CA 1
ATOM 630 C C . LYS A 1 79 ? -21.038 4.615 27.890 1.00 89.69 79 LYS A C 1
ATOM 632 O O . LYS A 1 79 ? -20.806 5.822 27.910 1.00 89.69 79 LYS A O 1
ATOM 637 N N . GLY A 1 80 ? -22.262 4.096 27.942 1.00 85.62 80 GLY A N 1
ATOM 638 C CA . GLY A 1 80 ? -23.478 4.904 27.954 1.00 85.62 80 GLY A CA 1
ATOM 639 C C . GLY A 1 80 ? -23.867 5.460 26.586 1.00 85.62 80 GLY A C 1
ATOM 640 O O . GLY A 1 80 ? -24.792 6.260 26.526 1.00 85.62 80 GLY A O 1
ATOM 641 N N . CYS A 1 81 ? -23.188 5.068 25.502 1.00 89.31 81 CYS A N 1
ATOM 642 C CA . CYS A 1 81 ? -23.566 5.488 24.160 1.00 89.31 81 CYS A CA 1
ATOM 643 C C . CYS A 1 81 ? -24.621 4.578 23.522 1.00 89.31 81 CYS A C 1
ATOM 645 O O . CYS A 1 81 ? -24.616 3.362 23.716 1.00 89.31 81 CYS A O 1
ATOM 647 N N . ASN A 1 82 ? -25.503 5.173 22.716 1.00 90.88 82 ASN A N 1
ATOM 648 C CA . ASN A 1 82 ? -26.584 4.459 22.037 1.00 90.88 82 ASN A CA 1
ATOM 649 C C . ASN A 1 82 ? -26.244 4.111 20.587 1.00 90.88 82 ASN A C 1
ATOM 651 O O . ASN A 1 82 ? -26.692 3.068 20.117 1.00 90.88 82 ASN A O 1
ATOM 655 N N . HIS A 1 83 ? -25.462 4.949 19.895 1.00 93.75 83 HIS A N 1
ATOM 656 C CA . HIS A 1 83 ? -25.054 4.710 18.507 1.00 93.75 83 HIS A CA 1
ATOM 657 C C . HIS A 1 83 ? -23.552 4.888 18.305 1.00 93.75 83 H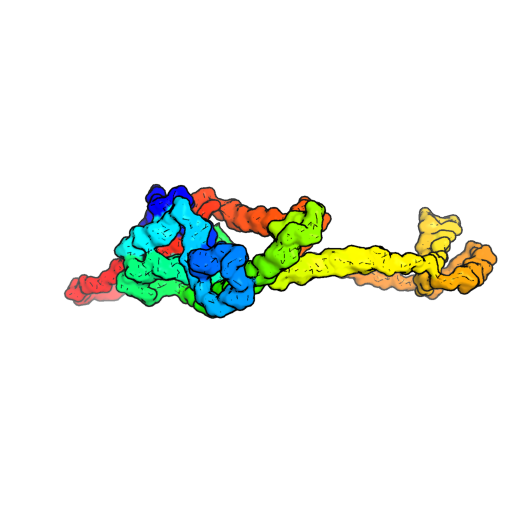IS A C 1
ATOM 659 O O . HIS A 1 83 ? -22.913 5.728 18.941 1.00 93.75 83 HIS A O 1
ATOM 665 N N . LEU A 1 84 ? -23.011 4.129 17.357 1.00 95.75 84 LEU A N 1
ATOM 666 C CA . LEU A 1 84 ? -21.662 4.261 16.823 1.00 95.75 84 LEU A CA 1
ATOM 667 C C . LEU A 1 84 ? -21.744 4.658 15.348 1.00 95.75 84 LEU A C 1
ATOM 669 O O . LEU A 1 84 ? -22.421 3.996 14.570 1.00 95.75 84 LEU A O 1
ATOM 673 N N . VAL A 1 85 ? -21.014 5.694 14.952 1.00 96.31 85 VAL A N 1
ATOM 674 C CA . VAL A 1 85 ? -20.837 6.128 13.565 1.00 96.31 85 VAL A CA 1
ATOM 675 C C . VAL A 1 85 ? -19.346 6.111 13.226 1.00 96.31 85 VAL A C 1
ATOM 677 O O . VAL A 1 85 ? -18.525 6.794 13.843 1.00 96.31 85 VAL A O 1
ATOM 680 N N . LEU A 1 86 ? -18.990 5.309 12.231 1.00 96.12 86 LEU A N 1
ATOM 681 C CA . LEU A 1 86 ? -17.620 5.062 11.799 1.00 96.12 86 LEU A CA 1
ATOM 682 C C . LEU A 1 86 ? -17.221 6.062 10.704 1.00 96.12 86 LEU A C 1
ATOM 684 O O . LEU A 1 86 ? -17.823 6.078 9.628 1.00 96.12 86 LEU A O 1
ATOM 688 N N . TRP A 1 87 ? -16.192 6.868 10.981 1.00 95.75 87 TRP A N 1
ATOM 689 C CA . TRP A 1 87 ? -15.657 7.915 10.095 1.00 95.75 87 TRP A CA 1
ATOM 690 C C . TRP A 1 87 ? -14.207 7.639 9.672 1.00 95.75 87 TRP A C 1
ATOM 692 O O . TRP A 1 87 ? -13.395 8.549 9.519 1.00 95.75 87 TRP A O 1
ATOM 702 N N . LEU A 1 88 ? -13.871 6.362 9.505 1.00 91.56 88 LEU A N 1
ATOM 703 C CA . LEU A 1 88 ? -12.554 5.932 9.041 1.00 91.56 88 LEU A CA 1
ATOM 704 C C . LEU A 1 88 ? -12.403 6.170 7.531 1.00 91.56 88 LEU A C 1
ATOM 706 O O . LEU A 1 88 ? -13.396 6.367 6.826 1.00 91.56 88 LEU A O 1
ATOM 710 N N . ASP A 1 89 ? -11.170 6.151 7.030 1.00 89.25 89 ASP A N 1
ATOM 711 C CA . ASP A 1 89 ? -10.891 6.348 5.602 1.00 89.25 89 ASP A CA 1
ATOM 712 C C . ASP A 1 89 ? -11.684 5.335 4.749 1.00 89.25 89 ASP A C 1
ATOM 714 O O . ASP A 1 89 ? -11.949 4.212 5.177 1.00 89.25 89 ASP A O 1
ATOM 718 N N . CYS A 1 90 ? -12.163 5.746 3.572 1.00 90.06 90 CYS A N 1
ATOM 719 C CA . CYS A 1 90 ? -13.058 4.931 2.736 1.00 90.06 90 CYS A CA 1
ATOM 720 C C . CYS A 1 90 ? -12.288 4.010 1.778 1.00 90.06 90 CYS A C 1
ATOM 722 O O . CYS A 1 90 ? -12.493 4.042 0.565 1.00 90.06 90 CYS A O 1
ATOM 724 N N . ASP A 1 91 ? -11.398 3.195 2.338 1.00 89.44 91 ASP A N 1
ATOM 725 C CA . ASP A 1 91 ? -10.700 2.107 1.658 1.00 89.44 91 ASP A CA 1
ATOM 726 C C . ASP A 1 91 ? -10.812 0.798 2.462 1.00 89.44 91 ASP A C 1
ATOM 728 O O . ASP A 1 91 ? -11.413 0.753 3.537 1.00 89.44 91 ASP A O 1
ATOM 732 N N . ARG A 1 92 ? -10.241 -0.290 1.933 1.00 91.31 92 ARG A N 1
ATOM 733 C CA . ARG A 1 92 ? -10.324 -1.610 2.576 1.00 91.31 92 ARG A CA 1
ATOM 734 C C . ARG A 1 92 ? -9.660 -1.640 3.955 1.00 91.31 92 ARG A C 1
ATOM 736 O O . ARG A 1 92 ? -10.162 -2.327 4.838 1.00 91.31 92 ARG A O 1
ATOM 743 N N . GLU A 1 93 ? -8.559 -0.909 4.145 1.00 90.88 93 GLU A N 1
ATOM 744 C CA . GLU A 1 93 ? -7.866 -0.840 5.439 1.00 90.88 93 GLU A CA 1
ATOM 745 C C . GLU A 1 93 ? -8.729 -0.084 6.459 1.00 90.88 93 GLU A C 1
ATOM 747 O O . GLU A 1 93 ? -8.898 -0.533 7.588 1.00 90.88 93 GLU A O 1
ATOM 752 N N . GLY A 1 94 ? -9.370 1.013 6.053 1.00 91.06 94 GLY A N 1
ATOM 753 C CA . GLY A 1 94 ? -10.338 1.730 6.876 1.00 91.06 94 GLY A CA 1
ATOM 754 C C . GLY A 1 94 ? -11.554 0.881 7.249 1.00 91.06 94 GLY A C 1
ATOM 755 O O . GLY A 1 94 ? -11.968 0.907 8.408 1.00 91.06 94 GLY A O 1
ATOM 756 N N . GLU A 1 95 ? -12.087 0.074 6.323 1.00 95.25 95 GLU A N 1
ATOM 757 C CA . GLU A 1 95 ? -13.135 -0.908 6.639 1.00 95.25 95 GLU A CA 1
ATOM 758 C C . GLU A 1 95 ? -12.640 -1.989 7.609 1.00 95.25 95 GLU A C 1
ATOM 760 O O . GLU A 1 95 ? -13.373 -2.368 8.514 1.00 95.25 95 GLU A O 1
ATOM 765 N N . ASN A 1 96 ? -11.398 -2.464 7.504 1.00 96.94 96 ASN A N 1
ATOM 766 C CA . ASN A 1 96 ? -10.846 -3.401 8.486 1.00 96.94 96 ASN A CA 1
ATOM 767 C C . ASN A 1 96 ? -10.761 -2.769 9.890 1.00 96.94 96 ASN A C 1
ATOM 769 O O . ASN A 1 96 ? -11.277 -3.330 10.861 1.00 96.94 96 ASN A O 1
ATOM 773 N N . ILE A 1 97 ? -10.249 -1.537 9.983 1.00 94.94 97 ILE A N 1
ATOM 774 C CA . ILE A 1 97 ? -10.179 -0.780 11.242 1.00 94.94 97 ILE A CA 1
ATOM 775 C C . ILE A 1 97 ? -11.589 -0.504 11.807 1.00 94.94 97 ILE A C 1
ATOM 777 O O . ILE A 1 97 ? -11.763 -0.492 13.027 1.00 94.94 97 ILE A O 1
ATOM 781 N N . CYS A 1 98 ? -12.626 -0.347 10.967 1.00 96.44 98 CYS A N 1
ATOM 782 C CA . CYS A 1 98 ? -14.018 -0.252 11.433 1.00 96.44 98 CYS A CA 1
ATOM 783 C C . CYS A 1 98 ? -14.384 -1.450 12.313 1.00 96.44 98 CYS A C 1
ATOM 785 O O . CYS A 1 98 ? -14.929 -1.270 13.405 1.00 96.44 98 CYS A O 1
ATOM 787 N N . TYR A 1 99 ? -14.054 -2.665 11.871 1.00 97.19 99 TYR A N 1
ATOM 788 C CA . TYR A 1 99 ? -14.355 -3.879 12.625 1.00 97.19 99 TYR A CA 1
ATOM 789 C C . TYR A 1 99 ? -13.505 -3.995 13.895 1.00 97.19 99 TYR A C 1
ATOM 791 O O . TYR A 1 99 ? -14.037 -4.385 14.933 1.00 97.19 99 TYR A O 1
ATOM 799 N N . GLU A 1 100 ? -12.239 -3.571 13.881 1.00 96.50 100 GLU A N 1
ATOM 800 C CA . GLU A 1 100 ? -11.402 -3.501 15.092 1.00 96.50 100 GLU A CA 1
ATOM 801 C C . GLU A 1 100 ? -11.976 -2.540 16.156 1.00 96.50 100 GLU A C 1
ATOM 803 O O . GLU A 1 100 ? -11.973 -2.824 17.362 1.00 96.50 100 GLU A O 1
ATOM 808 N N . VAL A 1 101 ? -12.519 -1.400 15.718 1.00 96.56 101 VAL A N 1
ATOM 809 C CA . VAL A 1 101 ? -13.223 -0.447 16.588 1.00 96.56 101 VAL A CA 1
ATOM 810 C C . VAL A 1 101 ? -14.501 -1.073 17.135 1.00 96.56 101 VAL A C 1
ATOM 812 O O . VAL A 1 101 ? -14.750 -1.027 18.344 1.00 96.56 101 VAL A O 1
ATOM 815 N N . MET A 1 102 ? -15.300 -1.696 16.265 1.00 96.69 102 MET A N 1
ATOM 816 C CA . MET A 1 102 ? -16.557 -2.340 16.641 1.00 96.69 102 MET A CA 1
ATOM 817 C C . MET A 1 102 ? -16.355 -3.426 17.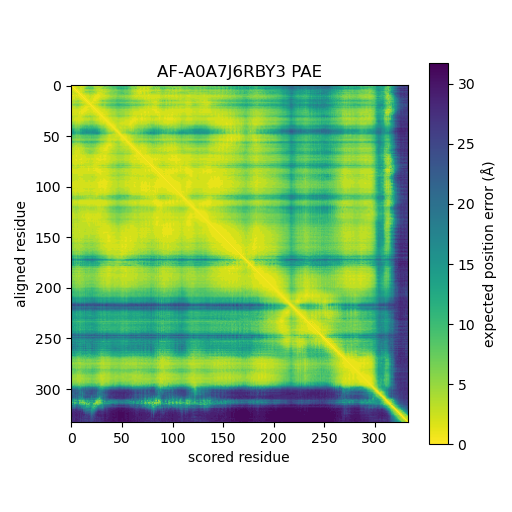699 1.00 96.69 102 MET A C 1
ATOM 819 O O . MET A 1 102 ? -17.146 -3.486 18.640 1.00 96.69 102 MET A O 1
ATOM 823 N N . GLN A 1 103 ? -15.281 -4.221 17.615 1.00 96.00 103 GLN A N 1
ATOM 824 C CA . GLN A 1 103 ? -14.947 -5.232 18.629 1.00 96.00 103 GLN A CA 1
ATOM 825 C C . GLN A 1 103 ? -14.861 -4.649 20.050 1.00 96.00 103 GLN A C 1
ATOM 827 O O . GLN A 1 103 ? -15.195 -5.328 21.021 1.00 96.00 103 GLN A O 1
ATOM 832 N N . ASN A 1 104 ? -14.443 -3.387 20.188 1.00 95.75 104 ASN A N 1
ATOM 833 C CA . ASN A 1 104 ? -14.307 -2.716 21.480 1.00 95.75 104 ASN A CA 1
ATOM 834 C C . ASN A 1 104 ? -15.544 -1.906 21.880 1.00 95.75 104 ASN A C 1
ATOM 836 O O . ASN A 1 104 ? -15.843 -1.809 23.070 1.00 95.75 104 ASN A O 1
ATOM 840 N N . VAL A 1 105 ? -16.249 -1.323 20.909 1.00 95.00 105 VAL A N 1
ATOM 841 C CA . VAL A 1 105 ? -17.353 -0.384 21.156 1.00 95.00 105 VAL A CA 1
ATOM 842 C C . VAL A 1 105 ? -18.711 -1.076 21.215 1.00 95.00 105 VAL A C 1
ATOM 844 O O . VAL A 1 105 ? -19.476 -0.818 22.139 1.00 95.00 105 VAL A O 1
ATOM 847 N N . VAL A 1 106 ? -19.016 -1.979 20.278 1.00 95.00 106 VAL A N 1
ATOM 848 C CA . VAL A 1 106 ? -20.338 -2.630 20.172 1.00 95.00 106 VAL A CA 1
ATOM 849 C C . VAL A 1 106 ? -20.763 -3.337 21.465 1.00 95.00 106 VAL A C 1
ATOM 851 O O . VAL A 1 106 ? -21.927 -3.203 21.842 1.00 95.00 106 VAL A O 1
ATOM 854 N N . PRO A 1 107 ? -19.873 -4.027 22.212 1.00 95.44 107 PRO A N 1
ATOM 855 C CA . PRO A 1 107 ? -20.247 -4.623 23.495 1.00 95.44 107 PRO A CA 1
ATOM 856 C C . PRO A 1 107 ? -20.670 -3.614 24.575 1.00 95.44 107 PRO A C 1
ATOM 858 O O . PRO A 1 107 ? -21.256 -4.027 25.570 1.00 95.44 107 PRO A O 1
ATOM 861 N N . GLN A 1 108 ? -20.334 -2.330 24.414 1.00 92.00 108 GLN A N 1
ATOM 862 C CA . GLN A 1 108 ? -20.653 -1.256 25.360 1.00 92.00 108 GLN A CA 1
ATOM 863 C C . GLN A 1 108 ? -21.920 -0.472 24.978 1.00 92.00 108 GLN A C 1
ATOM 865 O O . GLN A 1 108 ? -22.381 0.338 25.782 1.00 92.00 108 GLN A O 1
ATOM 870 N N . LEU A 1 109 ? -22.462 -0.680 23.771 1.00 89.31 109 LEU A N 1
ATOM 871 C CA . LEU A 1 109 ? -23.658 0.015 23.293 1.00 89.31 109 LEU A CA 1
ATOM 872 C C . LEU A 1 109 ? -24.932 -0.564 23.914 1.00 89.31 109 LEU A C 1
ATOM 874 O O . LEU A 1 109 ? -25.018 -1.767 24.170 1.00 89.31 109 LEU A O 1
ATOM 878 N N . SER A 1 110 ? -25.944 0.289 24.087 1.00 85.06 110 SER A N 1
ATOM 879 C CA . SER A 1 110 ? -27.281 -0.137 24.529 1.00 85.06 110 SER A CA 1
ATOM 880 C C . SER A 1 110 ? -27.949 -1.088 23.530 1.00 85.06 110 SER A C 1
ATOM 882 O O . SER A 1 110 ? -28.521 -2.095 23.937 1.00 85.06 110 SER A O 1
ATOM 884 N N . ASP A 1 111 ? -27.836 -0.796 22.231 1.00 88.38 111 ASP A N 1
ATOM 885 C CA . ASP A 1 111 ? -28.250 -1.687 21.145 1.00 88.38 111 ASP A CA 1
ATOM 886 C C . ASP A 1 111 ? -27.058 -1.945 20.217 1.00 88.38 111 ASP A C 1
ATOM 888 O O . ASP A 1 111 ? -26.436 -1.029 19.676 1.00 88.38 111 ASP A O 1
ATOM 892 N N . ARG A 1 112 ? -26.743 -3.225 20.018 1.00 89.62 112 ARG A N 1
ATOM 893 C CA . ARG A 1 112 ? -25.617 -3.675 19.194 1.00 89.62 112 ARG A CA 1
ATOM 894 C C . ARG A 1 112 ? -25.843 -3.464 17.697 1.00 89.62 112 ARG A C 1
ATOM 896 O O . ARG A 1 112 ? -24.880 -3.548 16.940 1.00 89.62 112 ARG A O 1
ATOM 903 N N . LYS A 1 113 ? -27.082 -3.216 17.264 1.00 90.75 113 LYS A N 1
ATOM 904 C CA . LYS A 1 113 ? -27.427 -2.939 15.860 1.00 90.75 113 LYS A CA 1
AT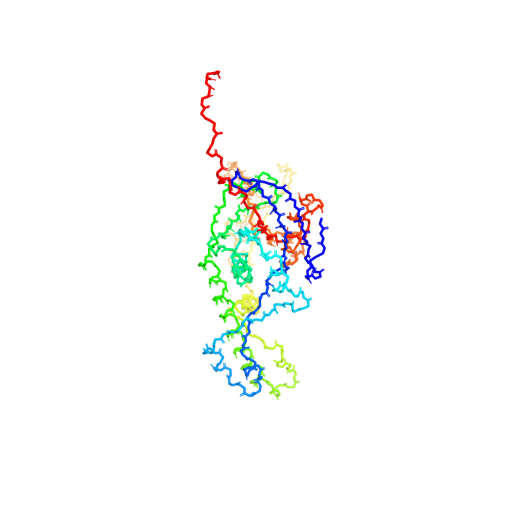OM 905 C C . LYS A 1 113 ? -27.188 -1.487 15.457 1.00 90.75 113 LYS A C 1
ATOM 907 O O . LYS A 1 113 ? -27.140 -1.194 14.267 1.00 90.75 113 LYS A O 1
ATOM 912 N N . ASN A 1 114 ? -26.990 -0.594 16.423 1.00 93.25 114 ASN A N 1
ATOM 913 C CA . ASN A 1 114 ? -26.831 0.840 16.202 1.00 93.25 114 ASN A CA 1
ATOM 914 C C . ASN A 1 114 ? -25.410 1.213 15.747 1.00 93.25 114 ASN A C 1
ATOM 916 O O . ASN A 1 114 ? -24.735 2.040 16.366 1.00 93.25 114 ASN A O 1
ATOM 920 N N . VAL A 1 115 ? -24.954 0.587 14.665 1.00 95.94 115 VAL A N 1
ATOM 921 C CA . VAL A 1 115 ? -23.645 0.822 14.056 1.00 95.94 115 VAL A CA 1
ATOM 922 C C . VAL A 1 115 ? -23.832 1.333 12.638 1.00 95.94 115 VAL A C 1
ATOM 924 O O . VAL A 1 115 ? -24.447 0.679 11.801 1.00 95.94 115 VAL A O 1
ATOM 927 N N . TRP A 1 116 ? -23.233 2.483 12.369 1.00 96.69 116 TRP A N 1
ATOM 928 C CA . TRP A 1 116 ? -23.359 3.214 11.122 1.00 96.69 116 TRP A CA 1
ATOM 929 C C . TRP A 1 116 ? -21.990 3.475 10.511 1.00 96.69 116 TRP A C 1
ATOM 931 O O . TRP A 1 116 ? -20.990 3.616 11.217 1.00 96.69 116 TRP A O 1
ATOM 941 N N . ARG A 1 117 ? -21.947 3.598 9.188 1.00 96.75 117 ARG A N 1
ATOM 942 C CA . ARG A 1 117 ? -20.740 3.893 8.418 1.00 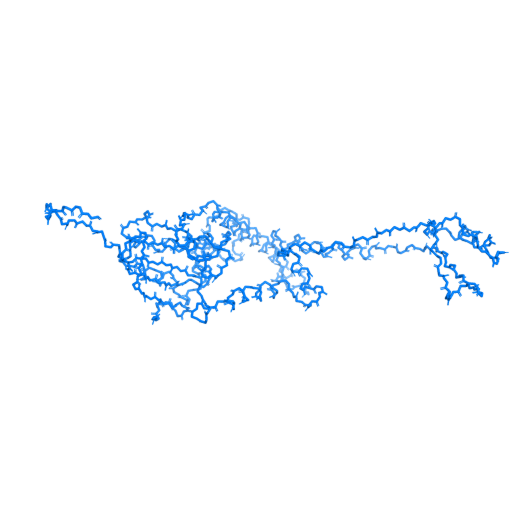96.75 117 ARG A CA 1
ATOM 943 C C . ARG A 1 117 ? -20.955 5.130 7.557 1.00 96.75 117 ARG A C 1
ATOM 945 O O . ARG A 1 117 ? -21.767 5.108 6.635 1.00 96.75 117 ARG A O 1
ATOM 952 N N . ALA A 1 118 ? -20.205 6.191 7.839 1.00 95.25 118 ALA A N 1
ATOM 953 C CA . ALA A 1 118 ? -20.160 7.376 6.990 1.00 95.25 118 ALA A CA 1
ATOM 954 C C . ALA A 1 118 ? -19.198 7.130 5.821 1.00 95.25 118 ALA A C 1
ATOM 956 O O . ALA A 1 118 ? -18.079 6.677 6.052 1.00 95.25 118 ALA A O 1
ATOM 957 N N . LYS A 1 119 ? -19.609 7.430 4.583 1.00 93.00 119 LYS A N 1
ATOM 958 C CA . LYS A 1 119 ? -18.748 7.333 3.393 1.00 93.00 119 LYS A CA 1
ATOM 959 C C . LYS A 1 119 ? -18.480 8.716 2.808 1.00 93.00 119 LYS A C 1
ATOM 961 O O . LYS A 1 119 ? -19.423 9.419 2.464 1.00 93.00 119 LYS A O 1
ATOM 966 N N . PHE A 1 120 ? -17.208 9.080 2.690 1.00 89.25 120 PHE A N 1
ATOM 967 C CA . PHE A 1 120 ? -16.736 10.379 2.207 1.00 89.25 120 PHE A CA 1
ATOM 968 C C . PHE A 1 120 ? -15.449 10.198 1.392 1.00 89.25 120 PHE A C 1
ATOM 970 O O . PHE A 1 120 ? -14.724 9.221 1.572 1.00 89.25 120 PHE A O 1
ATOM 977 N N . SER A 1 121 ? -15.170 11.123 0.475 1.00 83.62 121 SER A N 1
ATOM 978 C CA . SER A 1 121 ? -13.948 11.111 -0.355 1.00 83.62 121 SER A CA 1
ATOM 979 C C . SER A 1 121 ? -13.031 12.301 -0.070 1.00 83.62 121 SER A C 1
ATOM 981 O O . SER A 1 121 ? -11.893 12.339 -0.533 1.00 83.62 121 SER A O 1
ATOM 983 N N . SER A 1 122 ? -13.522 13.279 0.688 1.00 81.88 122 SER A N 1
ATOM 984 C CA . SER A 1 122 ? -12.818 14.497 1.059 1.00 81.88 122 SER A CA 1
ATOM 985 C C . SER A 1 122 ? -13.240 14.958 2.453 1.00 81.88 122 SER A C 1
ATOM 987 O O . SER A 1 122 ? -14.316 14.629 2.947 1.00 81.88 122 SER A O 1
ATOM 989 N N . LEU A 1 123 ? -12.404 15.779 3.081 1.00 83.12 123 LEU A N 1
ATOM 990 C CA . LEU A 1 123 ? -12.701 16.388 4.379 1.00 83.12 123 LEU A CA 1
ATOM 991 C C . LEU A 1 123 ? -13.371 17.770 4.237 1.00 83.12 123 LEU A C 1
ATOM 993 O O . LEU A 1 123 ? -13.344 18.594 5.152 1.00 83.12 123 LEU A O 1
ATOM 997 N N . VAL A 1 124 ? -13.972 18.038 3.074 1.00 85.44 124 VAL A N 1
ATOM 998 C CA . VAL A 1 124 ? -14.716 19.270 2.798 1.00 85.44 124 VAL A CA 1
ATOM 999 C C . VAL A 1 124 ? -16.076 19.202 3.490 1.00 85.44 124 VAL A C 1
ATOM 1001 O O . VAL A 1 124 ? -16.770 18.191 3.416 1.00 85.44 124 VAL A O 1
ATOM 1004 N N . ALA A 1 125 ? -16.501 20.306 4.113 1.00 86.12 125 ALA A N 1
ATOM 1005 C CA . ALA A 1 125 ? -17.731 20.363 4.910 1.00 86.12 125 ALA A CA 1
ATOM 1006 C C . ALA A 1 125 ? -18.970 19.815 4.179 1.00 86.12 125 ALA A C 1
ATOM 1008 O O . ALA A 1 125 ? -19.752 19.084 4.779 1.00 86.12 125 ALA A O 1
ATOM 1009 N N . LYS A 1 126 ? -19.122 20.112 2.880 1.00 89.50 126 LYS A N 1
ATOM 1010 C CA . LYS A 1 126 ? -20.236 19.613 2.058 1.00 89.50 126 LYS A CA 1
ATOM 1011 C C . LYS A 1 126 ? -20.253 18.083 1.954 1.00 89.50 126 LYS A C 1
ATOM 1013 O O . LYS A 1 126 ? -21.322 17.488 2.036 1.00 89.50 126 LYS A O 1
ATOM 1018 N N . ASP A 1 127 ? -19.088 17.462 1.774 1.00 86.50 127 ASP A N 1
ATOM 1019 C CA . ASP A 1 127 ? -18.957 16.006 1.636 1.00 86.50 127 ASP A CA 1
ATOM 1020 C C . ASP A 1 127 ? -19.208 15.308 2.978 1.00 86.50 127 ASP A C 1
ATOM 1022 O O . ASP A 1 127 ? -19.979 14.357 3.059 1.00 86.50 127 ASP A O 1
ATOM 1026 N N . LEU A 1 128 ? -18.670 15.864 4.069 1.00 88.94 128 LEU A N 1
ATOM 1027 C CA . LEU A 1 128 ? -18.926 15.365 5.423 1.00 88.94 128 LEU A CA 1
ATOM 1028 C C . LEU A 1 128 ? -20.405 15.493 5.812 1.00 88.94 128 LEU A C 1
ATOM 1030 O O . LEU A 1 128 ? -20.989 14.551 6.337 1.00 88.94 128 LEU A O 1
ATOM 1034 N N . GLN A 1 129 ? -21.045 16.628 5.520 1.00 90.94 129 GLN A N 1
ATOM 1035 C CA . GLN A 1 129 ? -22.483 16.793 5.746 1.00 90.94 129 GLN A CA 1
ATOM 1036 C C . GLN A 1 129 ? -23.283 15.786 4.923 1.00 90.94 129 GLN A C 1
ATOM 1038 O O . GLN A 1 129 ? -24.183 15.144 5.456 1.00 90.94 129 GLN A O 1
ATOM 1043 N N . HIS A 1 130 ? -22.949 15.602 3.647 1.00 93.38 130 HIS A N 1
ATOM 1044 C CA . HIS A 1 130 ? -23.610 14.605 2.813 1.00 93.38 130 HIS A CA 1
ATOM 1045 C C . HIS A 1 130 ? -23.455 13.187 3.387 1.00 93.38 130 HIS A C 1
ATOM 1047 O O . HIS A 1 130 ? -24.443 12.460 3.478 1.00 93.38 130 HIS A O 1
ATOM 1053 N N . ALA A 1 131 ? -22.254 12.813 3.836 1.00 93.38 131 ALA A N 1
ATOM 1054 C CA . ALA A 1 131 ? -21.984 11.523 4.465 1.00 93.38 131 ALA A CA 1
ATOM 1055 C C . ALA A 1 131 ? -22.773 11.325 5.769 1.00 93.38 131 ALA A C 1
ATOM 1057 O O . ALA A 1 131 ? -23.287 10.236 6.012 1.00 93.38 131 ALA A O 1
ATOM 1058 N N . TYR A 1 132 ? -22.910 12.375 6.585 1.00 91.12 132 TYR A N 1
ATOM 1059 C CA . TYR A 1 132 ? -23.651 12.321 7.847 1.00 91.12 132 TYR A CA 1
ATOM 1060 C C . TYR A 1 132 ? -25.153 12.086 7.658 1.00 91.12 132 TYR A C 1
ATOM 1062 O O . TYR A 1 132 ? -25.764 11.379 8.453 1.00 91.12 132 TYR A O 1
ATOM 1070 N N . HIS A 1 133 ? -25.748 12.646 6.602 1.00 92.19 133 HIS A N 1
ATOM 1071 C CA . HIS A 1 133 ? -27.170 12.445 6.303 1.00 92.19 133 HIS A CA 1
ATOM 1072 C C . HIS A 1 133 ? -27.446 11.130 5.555 1.00 92.19 133 HIS A C 1
ATOM 1074 O O . HIS A 1 133 ? -28.581 10.665 5.548 1.00 92.19 133 HIS A O 1
ATOM 1080 N N . ASN A 1 134 ? -26.425 10.513 4.949 1.00 95.25 134 ASN A N 1
ATOM 1081 C CA . ASN A 1 134 ? -26.542 9.291 4.147 1.00 95.25 134 ASN A CA 1
ATOM 1082 C C . ASN A 1 134 ? -25.685 8.158 4.730 1.00 95.25 134 ASN A C 1
ATOM 1084 O O . ASN A 1 134 ? -24.814 7.598 4.058 1.00 95.25 134 ASN A O 1
ATOM 1088 N N . LEU A 1 135 ? -25.909 7.840 6.005 1.00 95.75 135 LEU A N 1
ATOM 1089 C CA . LEU A 1 135 ? -25.182 6.773 6.688 1.00 95.75 135 LEU A CA 1
ATOM 1090 C C . LEU A 1 135 ? -25.550 5.397 6.125 1.00 95.75 135 LEU A C 1
ATOM 1092 O O . LEU A 1 135 ? -26.721 5.072 5.940 1.00 95.75 135 LEU A O 1
ATOM 1096 N N . GLY A 1 136 ? -24.529 4.577 5.893 1.00 96.38 136 GLY A N 1
ATOM 1097 C CA . GLY A 1 136 ? -24.673 3.172 5.528 1.00 96.38 136 GLY A CA 1
ATOM 1098 C C . GLY A 1 136 ? -24.238 2.240 6.655 1.00 96.38 136 GLY A C 1
ATOM 1099 O O . GLY A 1 136 ? -24.206 2.613 7.828 1.00 96.38 136 GLY A O 1
ATOM 1100 N N . TYR A 1 137 ? -23.834 1.032 6.268 1.00 97.25 137 TYR A N 1
ATOM 1101 C CA . TYR A 1 137 ? -23.302 0.005 7.163 1.00 97.25 137 TYR A CA 1
ATOM 1102 C C . TYR A 1 137 ? -21.869 -0.373 6.758 1.00 97.25 137 TYR A C 1
ATOM 1104 O O . TYR A 1 137 ? -21.527 -0.256 5.574 1.00 97.25 137 TYR A O 1
ATOM 1112 N N . PRO A 1 138 ? -21.020 -0.790 7.715 1.00 96.69 138 PRO A N 1
ATOM 1113 C CA . PRO A 1 138 ? -19.664 -1.249 7.420 1.00 96.69 138 PRO A CA 1
ATOM 1114 C C . PRO A 1 138 ? -19.682 -2.518 6.555 1.00 96.69 138 PRO A C 1
ATOM 1116 O O . PRO A 1 138 ? -20.609 -3.329 6.645 1.00 96.69 138 PRO A O 1
ATOM 1119 N N . ASN A 1 139 ? -18.668 -2.691 5.702 1.00 97.69 139 ASN A N 1
ATOM 1120 C CA . ASN A 1 139 ? -18.598 -3.813 4.765 1.00 97.69 139 ASN A CA 1
ATOM 1121 C C . ASN A 1 139 ? -17.685 -4.934 5.284 1.00 97.69 139 ASN A C 1
ATOM 1123 O O . ASN A 1 139 ? -16.461 -4.872 5.160 1.00 97.69 139 ASN A O 1
ATOM 1127 N N . GLN A 1 140 ? -18.290 -6.010 5.794 1.00 97.44 140 GLN A N 1
ATOM 1128 C CA . GLN A 1 140 ? -17.545 -7.138 6.359 1.00 97.44 140 GLN A CA 1
ATOM 1129 C C . GLN A 1 140 ? -16.653 -7.839 5.335 1.00 97.44 140 GLN A C 1
ATOM 1131 O O . GLN A 1 140 ? -15.567 -8.288 5.680 1.00 97.44 140 GLN A O 1
ATOM 1136 N N . ASN A 1 141 ? -17.079 -7.929 4.074 1.00 98.25 141 ASN A N 1
ATOM 1137 C CA . ASN A 1 141 ? -16.311 -8.638 3.051 1.00 98.25 141 ASN A CA 1
ATOM 1138 C C . ASN A 1 141 ? -15.009 -7.903 2.713 1.00 98.25 141 ASN A C 1
ATOM 1140 O O . ASN A 1 141 ? -13.985 -8.539 2.467 1.00 98.25 141 ASN A O 1
ATOM 1144 N N . GLU A 1 142 ? -15.027 -6.568 2.733 1.00 96.81 142 GLU A N 1
ATOM 1145 C CA . GLU A 1 142 ? -13.813 -5.766 2.555 1.00 96.81 142 GLU A CA 1
ATOM 1146 C C . GLU A 1 142 ? -12.863 -5.940 3.741 1.00 96.81 142 GLU A C 1
ATOM 1148 O O . GLU A 1 142 ? -11.681 -6.207 3.526 1.00 96.81 142 GLU A O 1
ATOM 1153 N N . ALA A 1 143 ? -13.384 -5.904 4.970 1.00 96.69 143 ALA A N 1
ATOM 1154 C CA . ALA A 1 143 ? -12.592 -6.151 6.174 1.00 96.69 143 ALA A CA 1
ATOM 1155 C C . ALA A 1 143 ? -11.961 -7.556 6.184 1.00 96.69 143 ALA A C 1
ATOM 1157 O O . ALA A 1 143 ? -10.754 -7.677 6.390 1.00 96.69 143 ALA A O 1
ATOM 1158 N N . LEU A 1 144 ? -12.740 -8.597 5.864 1.00 97.88 144 LEU A N 1
ATOM 1159 C CA . LEU A 1 144 ? -12.262 -9.982 5.768 1.00 97.88 144 LEU A CA 1
ATOM 1160 C C . LEU A 1 144 ? -11.205 -10.160 4.671 1.00 97.88 144 LEU A C 1
ATOM 1162 O O . LEU A 1 144 ? -10.316 -10.998 4.800 1.00 97.88 144 LEU A O 1
ATOM 1166 N N . SER A 1 145 ? -11.269 -9.372 3.591 1.00 97.88 145 SER A N 1
ATOM 1167 C CA . SER A 1 145 ? -10.236 -9.405 2.549 1.00 97.88 145 SER A CA 1
ATOM 1168 C C . SER A 1 145 ? -8.882 -8.889 3.050 1.00 97.88 145 SER A C 1
ATOM 1170 O O . SER A 1 145 ? -7.842 -9.399 2.632 1.00 97.88 145 SER A O 1
ATOM 1172 N N . VAL A 1 146 ? -8.888 -7.914 3.966 1.00 96.81 146 VAL A N 1
ATOM 1173 C CA . VAL A 1 146 ? -7.672 -7.420 4.625 1.00 96.81 146 VAL A CA 1
ATOM 1174 C C . VAL A 1 146 ? -7.150 -8.450 5.617 1.00 96.81 146 VAL A C 1
ATOM 1176 O O . VAL A 1 146 ? -5.961 -8.752 5.570 1.00 96.81 146 VAL A O 1
ATOM 1179 N N . ASP A 1 147 ? -8.021 -9.054 6.431 1.00 96.44 147 ASP A N 1
ATOM 1180 C CA . ASP A 1 147 ? -7.629 -10.118 7.369 1.00 96.44 147 ASP A CA 1
ATOM 1181 C C . ASP A 1 147 ? -6.957 -11.287 6.633 1.00 96.44 147 ASP A C 1
ATOM 1183 O O . ASP A 1 147 ? -5.871 -11.730 7.008 1.00 96.44 147 ASP A O 1
ATOM 1187 N N . ALA A 1 148 ? -7.555 -11.733 5.522 1.00 96.94 148 ALA A N 1
ATOM 1188 C CA . ALA A 1 148 ? -6.991 -12.787 4.684 1.00 96.94 148 ALA A CA 1
ATOM 1189 C C . ALA A 1 148 ? -5.618 -12.398 4.117 1.00 96.94 148 ALA A C 1
ATOM 1191 O O . ALA A 1 148 ? -4.687 -13.203 4.148 1.00 96.94 148 ALA A O 1
ATOM 1192 N N . ARG A 1 149 ? -5.464 -11.159 3.624 1.00 97.38 149 ARG A N 1
ATOM 1193 C CA . ARG A 1 149 ? -4.176 -10.650 3.128 1.00 97.38 149 ARG A CA 1
ATOM 1194 C C . ARG A 1 149 ? -3.121 -10.664 4.233 1.00 97.38 149 ARG A C 1
ATOM 1196 O O . ARG A 1 149 ? -2.033 -11.189 4.016 1.00 97.38 149 ARG A O 1
ATOM 1203 N N . GLN A 1 150 ? -3.443 -10.120 5.405 1.00 96.19 150 GLN A N 1
ATOM 1204 C CA . GLN A 1 150 ? -2.530 -10.089 6.545 1.00 96.19 150 GLN A CA 1
ATOM 1205 C C . GLN A 1 150 ? -2.100 -11.509 6.938 1.00 96.19 150 GLN A C 1
ATOM 1207 O O . GLN A 1 150 ? -0.908 -11.754 7.120 1.00 96.19 150 GLN A O 1
ATOM 1212 N N . GLU A 1 151 ? -3.039 -12.459 7.024 1.00 96.19 151 GLU A N 1
ATOM 1213 C CA . GLU A 1 151 ? -2.743 -13.848 7.387 1.00 96.19 151 GLU A CA 1
ATOM 1214 C C . GLU A 1 151 ? -1.837 -14.536 6.356 1.00 96.19 151 GLU A C 1
ATOM 1216 O O . GLU A 1 151 ? -0.861 -15.186 6.740 1.00 96.19 151 GLU A O 1
ATOM 1221 N N . ILE A 1 152 ? -2.110 -14.363 5.058 1.00 96.12 152 ILE A N 1
ATOM 1222 C CA . ILE A 1 152 ? -1.278 -14.909 3.975 1.00 96.12 152 ILE A CA 1
ATOM 1223 C C . ILE A 1 152 ? 0.137 -14.327 4.035 1.00 96.12 152 ILE A C 1
ATOM 1225 O O . ILE A 1 152 ? 1.111 -15.086 3.953 1.00 96.12 152 ILE A O 1
ATOM 1229 N N . ASP A 1 153 ? 0.251 -13.007 4.194 1.00 96.31 153 ASP A N 1
ATOM 1230 C CA . ASP A 1 153 ? 1.530 -12.300 4.269 1.00 96.31 153 ASP A CA 1
ATOM 1231 C C . ASP A 1 153 ? 2.343 -12.766 5.488 1.00 96.31 153 ASP A C 1
ATOM 1233 O O . ASP A 1 153 ? 3.525 -13.087 5.349 1.00 96.31 153 ASP A O 1
ATOM 1237 N N . LEU A 1 154 ? 1.710 -12.886 6.663 1.00 95.50 154 LEU A N 1
ATOM 1238 C CA . LEU A 1 154 ? 2.353 -13.356 7.892 1.00 95.50 154 LEU A CA 1
ATOM 1239 C C . LEU A 1 154 ? 2.806 -14.814 7.766 1.00 95.50 154 LEU A C 1
ATOM 1241 O O . LEU A 1 154 ? 3.975 -15.119 8.009 1.00 95.50 154 LEU A O 1
ATOM 1245 N N . LYS A 1 155 ? 1.900 -15.723 7.386 1.00 95.56 155 LYS A N 1
ATOM 1246 C CA . LYS A 1 155 ? 2.188 -17.163 7.321 1.00 95.56 155 LYS A CA 1
ATOM 1247 C C . LYS A 1 155 ? 3.265 -17.470 6.299 1.00 95.56 155 LYS A C 1
ATOM 1249 O O . LYS A 1 155 ? 4.277 -18.083 6.632 1.00 95.56 155 LYS A O 1
ATOM 1254 N N . THR A 1 156 ? 3.081 -16.990 5.075 1.00 95.94 156 THR A N 1
ATOM 1255 C CA . THR A 1 156 ? 4.029 -17.241 3.989 1.00 95.94 156 THR A CA 1
ATOM 1256 C C . THR A 1 156 ? 5.347 -16.517 4.252 1.00 95.94 156 THR A C 1
ATOM 1258 O O . THR A 1 156 ? 6.414 -17.119 4.142 1.00 95.94 156 THR A O 1
ATOM 1261 N N . GLY A 1 157 ? 5.2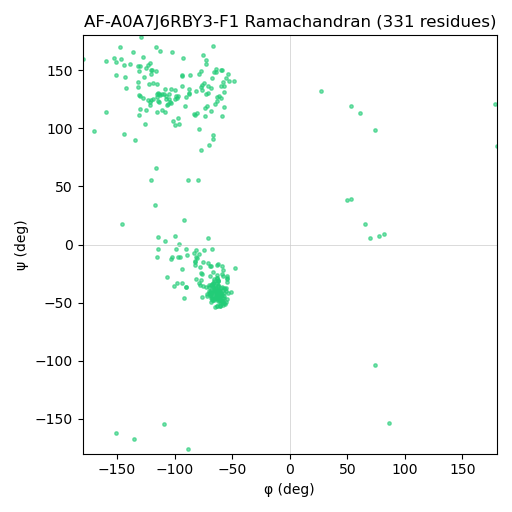93 -15.245 4.654 1.00 95.50 157 GLY A N 1
ATOM 1262 C CA . GLY A 1 157 ? 6.488 -14.450 4.916 1.00 95.50 157 GLY A CA 1
ATOM 1263 C C . GLY A 1 157 ? 7.351 -15.055 6.017 1.00 95.50 157 GLY A C 1
ATOM 1264 O O . GLY A 1 157 ? 8.533 -15.324 5.799 1.00 95.50 157 GLY A O 1
ATOM 1265 N N . VAL A 1 158 ? 6.765 -15.353 7.179 1.00 94.31 158 VAL A N 1
ATOM 1266 C CA . VAL A 1 158 ? 7.515 -15.888 8.322 1.00 94.31 158 VAL A CA 1
ATOM 1267 C C . VAL A 1 158 ? 7.988 -17.318 8.069 1.00 94.31 158 VAL A C 1
ATOM 1269 O O . VAL A 1 158 ? 9.135 -17.618 8.396 1.00 94.31 158 VAL A O 1
ATOM 1272 N N . ALA A 1 159 ? 7.179 -18.189 7.456 1.00 94.69 159 ALA A N 1
ATOM 1273 C CA . ALA A 1 159 ? 7.594 -19.565 7.176 1.00 94.69 159 ALA A CA 1
ATOM 1274 C C . ALA A 1 159 ? 8.826 -19.619 6.258 1.00 94.69 159 ALA A C 1
ATOM 1276 O O . ALA A 1 159 ? 9.847 -20.210 6.619 1.00 94.69 159 ALA A O 1
ATOM 1277 N N . PHE A 1 160 ? 8.777 -18.948 5.104 1.00 95.88 160 PHE A N 1
ATOM 1278 C CA . PHE A 1 160 ? 9.899 -18.949 4.163 1.00 95.88 160 PHE A CA 1
ATOM 1279 C C . PHE A 1 160 ? 11.103 -18.155 4.677 1.00 95.88 160 PHE A C 1
ATOM 1281 O O . PHE A 1 160 ? 12.241 -18.552 4.423 1.00 95.88 160 PHE A O 1
ATOM 1288 N N . THR A 1 161 ? 10.884 -17.063 5.413 1.00 95.06 161 THR A N 1
ATOM 1289 C CA . THR A 1 161 ? 11.977 -16.302 6.039 1.00 95.06 161 THR A CA 1
ATOM 1290 C C . THR A 1 161 ? 12.705 -17.162 7.068 1.00 95.06 161 THR A C 1
ATOM 1292 O O . THR A 1 161 ? 13.905 -17.376 6.935 1.00 95.06 161 THR A O 1
ATOM 1295 N N . ARG A 1 162 ? 11.987 -17.765 8.029 1.00 93.75 162 ARG A N 1
ATOM 1296 C CA . ARG A 1 162 ? 12.598 -18.628 9.057 1.00 93.75 162 ARG A CA 1
ATOM 1297 C C . ARG A 1 162 ? 13.333 -19.817 8.452 1.00 93.75 162 ARG A C 1
ATOM 1299 O O . ARG A 1 162 ? 14.425 -20.145 8.910 1.00 93.75 162 ARG A O 1
ATOM 1306 N N . PHE A 1 163 ? 12.751 -20.449 7.433 1.00 94.06 163 PHE A N 1
ATOM 1307 C CA . PHE A 1 163 ? 13.395 -21.548 6.721 1.00 94.06 163 PHE A CA 1
ATOM 1308 C C . PHE A 1 163 ? 14.739 -21.120 6.119 1.00 94.06 163 PHE A C 1
ATOM 1310 O O . PHE A 1 163 ? 15.756 -21.756 6.387 1.00 94.06 163 PHE A O 1
ATOM 1317 N N . GLN A 1 164 ? 14.764 -20.022 5.357 1.00 93.44 164 GLN A N 1
ATOM 1318 C CA . GLN A 1 164 ? 15.982 -19.551 4.693 1.00 93.44 164 GLN A CA 1
ATOM 1319 C C . GLN A 1 164 ? 17.032 -19.058 5.688 1.00 93.44 164 GLN A C 1
ATOM 1321 O O . GLN A 1 164 ? 18.189 -19.460 5.581 1.00 93.44 164 GLN A O 1
ATOM 1326 N N . THR A 1 165 ? 16.643 -18.248 6.678 1.00 91.69 165 THR A N 1
ATOM 1327 C CA . THR A 1 165 ? 17.562 -17.762 7.715 1.00 91.69 165 THR A CA 1
ATOM 1328 C C . THR A 1 165 ? 18.244 -18.934 8.418 1.00 91.69 165 THR A C 1
ATOM 1330 O O . THR A 1 165 ? 19.469 -18.973 8.474 1.00 91.69 165 THR A O 1
ATOM 1333 N N . ARG A 1 166 ? 17.485 -19.948 8.864 1.00 89.94 166 ARG A N 1
ATOM 1334 C CA . ARG A 1 166 ? 18.052 -21.144 9.515 1.00 89.94 166 ARG A CA 1
ATOM 1335 C C . ARG A 1 166 ? 18.917 -21.978 8.576 1.00 89.94 166 ARG A C 1
ATOM 1337 O O . ARG A 1 166 ? 19.951 -22.481 8.994 1.00 89.94 166 ARG A O 1
ATOM 1344 N N . TYR A 1 167 ? 18.504 -22.138 7.321 1.00 91.06 167 TYR A N 1
ATOM 1345 C CA . TYR A 1 167 ? 19.249 -22.923 6.337 1.00 91.06 167 TYR A CA 1
ATOM 1346 C C . TYR A 1 167 ? 20.609 -22.298 5.984 1.00 91.06 167 TYR A C 1
ATOM 1348 O O . TYR A 1 167 ? 21.570 -23.018 5.703 1.00 91.06 167 TYR A O 1
ATOM 1356 N N . PHE A 1 168 ? 20.699 -20.966 5.995 1.00 92.12 168 PHE A N 1
ATOM 1357 C CA . PHE A 1 168 ? 21.920 -20.231 5.666 1.00 92.12 168 PHE A CA 1
ATOM 1358 C C . PHE A 1 168 ? 22.768 -19.834 6.878 1.00 92.12 168 PHE A C 1
ATOM 1360 O O . PHE A 1 168 ? 23.913 -19.414 6.699 1.00 92.12 168 PHE A O 1
ATOM 1367 N N . GLN A 1 169 ? 22.250 -19.987 8.097 1.00 89.69 169 GLN A N 1
ATOM 1368 C CA . GLN A 1 169 ? 22.954 -19.636 9.325 1.00 89.69 169 GLN A CA 1
ATOM 1369 C C . GLN A 1 169 ? 24.292 -20.384 9.437 1.00 89.69 169 GLN A C 1
ATOM 1371 O O . GLN A 1 169 ? 24.337 -21.611 9.464 1.00 89.69 169 GLN A O 1
ATOM 1376 N N . GLY A 1 170 ? 25.398 -19.633 9.484 1.00 88.25 170 GLY A N 1
ATOM 1377 C CA . GLY A 1 170 ? 26.754 -20.184 9.599 1.00 88.25 170 GLY A CA 1
ATOM 1378 C C . GLY A 1 170 ? 27.272 -20.921 8.356 1.00 88.25 170 GLY A C 1
ATOM 1379 O O . GLY A 1 170 ? 28.354 -21.499 8.411 1.00 88.25 170 GLY A O 1
ATOM 1380 N N . LYS A 1 171 ? 26.532 -20.912 7.236 1.00 91.38 171 LYS A N 1
ATOM 1381 C CA . LYS A 1 171 ? 26.919 -21.617 6.002 1.00 91.38 171 LYS A CA 1
ATOM 1382 C C . LYS A 1 171 ? 27.925 -20.838 5.152 1.00 91.38 171 LYS A C 1
ATOM 1384 O O . LYS A 1 171 ? 28.730 -21.445 4.452 1.00 91.38 171 LYS A O 1
ATOM 1389 N N . TYR A 1 172 ? 27.878 -19.510 5.217 1.00 90.62 172 TYR A N 1
ATOM 1390 C CA . TYR A 1 172 ? 28.772 -18.614 4.486 1.00 90.62 172 TYR A CA 1
ATOM 1391 C C . TYR A 1 172 ? 29.336 -17.571 5.453 1.00 90.62 172 TYR A C 1
ATOM 1393 O O . TYR A 1 172 ? 28.567 -16.937 6.172 1.00 90.62 172 TYR A O 1
ATOM 1401 N N . GLY A 1 173 ? 30.662 -17.397 5.473 1.00 85.94 173 GLY A N 1
ATOM 1402 C CA . GLY A 1 173 ? 31.336 -16.463 6.387 1.00 85.94 173 GLY A CA 1
ATOM 1403 C C . GLY A 1 173 ? 30.947 -14.997 6.172 1.00 85.94 173 GLY A C 1
ATOM 1404 O O . GLY A 1 173 ? 30.896 -14.238 7.133 1.00 85.94 173 GLY A O 1
ATOM 1405 N N . ASP A 1 174 ? 30.589 -14.639 4.935 1.00 90.88 174 ASP A N 1
ATOM 1406 C CA . ASP A 1 174 ? 30.266 -13.264 4.529 1.00 90.88 174 ASP A CA 1
ATOM 1407 C C . ASP A 1 174 ? 28.752 -12.984 4.453 1.00 90.88 174 ASP A C 1
ATOM 1409 O O . ASP A 1 174 ? 28.338 -11.933 3.964 1.00 90.88 174 ASP A O 1
ATOM 1413 N N . LEU A 1 175 ? 27.902 -13.922 4.894 1.00 87.69 175 LEU A N 1
ATOM 1414 C CA . LEU A 1 175 ? 26.447 -13.769 4.841 1.00 87.69 175 LEU A CA 1
ATOM 1415 C C . LEU A 1 175 ? 25.849 -13.625 6.238 1.00 87.69 175 LEU A C 1
ATOM 1417 O O . LEU A 1 175 ? 25.785 -14.585 7.009 1.00 87.69 175 LEU A O 1
ATOM 1421 N N . ASP A 1 176 ? 25.265 -12.460 6.506 1.00 90.00 176 ASP A N 1
ATOM 1422 C CA . ASP A 1 176 ? 24.318 -12.318 7.604 1.00 90.00 176 ASP A CA 1
ATOM 1423 C C . ASP A 1 176 ? 22.945 -12.874 7.191 1.00 90.00 176 ASP A C 1
ATOM 1425 O O . ASP A 1 176 ? 22.145 -12.225 6.513 1.00 90.00 176 ASP A O 1
ATOM 1429 N N . SER A 1 177 ? 22.666 -14.108 7.616 1.00 85.50 177 SER A N 1
ATOM 1430 C CA . SER A 1 177 ? 21.397 -14.798 7.344 1.00 85.50 177 SER A CA 1
ATOM 1431 C C . SER A 1 177 ? 20.151 -14.064 7.867 1.00 85.50 177 SER A C 1
ATOM 1433 O O . SER A 1 177 ? 19.049 -14.337 7.385 1.00 85.50 177 SER A O 1
ATOM 1435 N N . SER A 1 178 ? 20.299 -13.126 8.815 1.00 85.44 178 SER A N 1
ATOM 1436 C CA . SER A 1 178 ? 19.182 -12.334 9.347 1.00 85.44 178 SER A CA 1
ATOM 1437 C C . SER A 1 178 ? 18.609 -11.339 8.329 1.00 85.44 178 SER A C 1
ATOM 1439 O O . SER A 1 178 ? 17.461 -10.916 8.457 1.00 85.44 178 SER A O 1
ATOM 1441 N N . LEU A 1 179 ? 19.373 -11.019 7.280 1.00 87.56 179 LEU A N 1
ATOM 1442 C CA . LEU A 1 179 ? 18.950 -10.140 6.188 1.00 87.56 179 LEU A CA 1
ATOM 1443 C C . LEU A 1 179 ? 18.113 -10.868 5.125 1.00 87.56 179 LEU A C 1
ATOM 1445 O O . LEU A 1 179 ? 17.460 -10.226 4.297 1.00 87.56 179 LEU A O 1
ATOM 1449 N N . VAL A 1 180 ? 18.120 -12.205 5.122 1.00 92.00 180 VAL A N 1
ATOM 1450 C CA . VAL A 1 180 ? 17.391 -13.006 4.135 1.00 92.00 180 VAL A CA 1
ATOM 1451 C C . VAL A 1 180 ? 15.925 -13.089 4.539 1.00 92.00 180 VAL A C 1
ATOM 1453 O O . VAL A 1 180 ? 15.580 -13.720 5.533 1.00 92.00 180 VAL A O 1
ATOM 1456 N N . SER A 1 181 ? 15.055 -12.475 3.740 1.00 94.88 181 SER A N 1
ATOM 1457 C CA . SER A 1 181 ? 13.608 -12.471 3.954 1.00 94.88 181 SER A CA 1
ATOM 1458 C C . SER A 1 181 ? 12.852 -12.866 2.692 1.00 94.88 181 SER A C 1
ATOM 1460 O O . SER A 1 181 ? 13.324 -12.696 1.567 1.00 94.88 181 SER A O 1
ATOM 1462 N N . TYR A 1 182 ? 11.657 -13.409 2.893 1.00 96.69 182 TYR A N 1
ATOM 1463 C CA . TYR A 1 182 ? 10.704 -13.702 1.834 1.00 96.69 182 TYR A CA 1
ATOM 1464 C C . TYR A 1 182 ? 9.397 -12.974 2.104 1.00 96.69 182 TYR A C 1
ATOM 1466 O O . TYR A 1 182 ? 8.896 -12.978 3.228 1.00 96.69 182 TYR A O 1
ATOM 1474 N N . GLY A 1 183 ? 8.812 -12.414 1.051 1.00 95.69 183 GLY A N 1
ATOM 1475 C CA . GLY A 1 183 ? 7.465 -11.867 1.092 1.00 95.69 183 GLY A CA 1
ATOM 1476 C C . GLY A 1 183 ? 6.745 -12.169 -0.218 1.00 95.69 183 GLY A C 1
ATOM 1477 O O . GLY A 1 183 ? 7.334 -11.950 -1.280 1.00 95.69 183 GLY A O 1
ATOM 1478 N N . PRO A 1 184 ? 5.477 -12.620 -0.184 1.00 94.56 184 PRO A N 1
ATOM 1479 C CA . PRO A 1 184 ? 4.752 -13.023 -1.391 1.00 94.56 184 PRO A CA 1
ATOM 1480 C C . PRO A 1 184 ? 4.621 -11.895 -2.429 1.00 94.56 184 PRO A C 1
ATOM 1482 O O . PRO A 1 184 ? 4.545 -12.176 -3.620 1.00 94.56 184 PRO A O 1
ATOM 1485 N N . CYS A 1 185 ? 4.659 -10.625 -2.005 1.00 95.06 185 CYS A N 1
ATOM 1486 C CA . CYS A 1 185 ? 4.688 -9.456 -2.895 1.00 95.06 185 CYS A CA 1
ATOM 1487 C C . CYS A 1 185 ? 6.098 -8.842 -3.060 1.00 95.06 185 CYS A C 1
ATOM 1489 O O . CYS A 1 185 ? 6.476 -8.408 -4.152 1.00 95.06 185 CYS A O 1
ATOM 1491 N N . GLN A 1 186 ? 6.917 -8.846 -2.000 1.00 94.75 186 GLN A N 1
ATOM 1492 C CA . GLN A 1 186 ? 8.281 -8.298 -2.022 1.00 94.75 186 GLN A CA 1
ATOM 1493 C C . GLN A 1 186 ? 9.196 -9.065 -2.988 1.00 94.75 186 GLN A C 1
ATOM 1495 O O . GLN A 1 186 ? 9.943 -8.449 -3.748 1.00 94.75 186 GLN A O 1
ATOM 1500 N N . THR A 1 187 ? 9.125 -10.398 -2.991 1.00 96.88 187 THR A N 1
ATOM 1501 C CA . THR A 1 187 ? 9.998 -11.247 -3.811 1.00 96.88 187 THR A CA 1
ATOM 1502 C C . THR A 1 187 ? 9.733 -11.073 -5.317 1.00 96.88 187 THR A C 1
ATOM 1504 O O . THR A 1 187 ? 10.693 -10.810 -6.044 1.00 96.88 187 THR A O 1
ATOM 1507 N N . PRO A 1 188 ? 8.477 -11.095 -5.819 1.00 97.56 188 PRO A N 1
ATOM 1508 C CA . PRO A 1 188 ? 8.193 -10.736 -7.213 1.00 97.56 188 PRO A CA 1
ATOM 1509 C C . PRO A 1 188 ? 8.551 -9.287 -7.570 1.00 97.56 188 PRO A C 1
ATOM 1511 O O . PRO A 1 188 ? 8.952 -9.008 -8.698 1.00 97.56 188 PRO A O 1
ATOM 1514 N N . THR A 1 189 ? 8.448 -8.355 -6.618 1.00 96.56 189 THR A N 1
ATOM 1515 C CA . THR A 1 189 ? 8.859 -6.960 -6.845 1.00 96.56 189 THR A CA 1
ATOM 1516 C C . THR A 1 189 ? 10.366 -6.865 -7.100 1.00 96.56 189 THR A C 1
ATOM 1518 O O . THR A 1 189 ? 10.786 -6.248 -8.078 1.00 96.56 189 THR A O 1
ATOM 1521 N N . LEU A 1 190 ? 11.182 -7.540 -6.282 1.00 97.69 190 LEU A N 1
ATOM 1522 C CA . LEU A 1 190 ? 12.630 -7.632 -6.490 1.00 97.69 190 LEU A CA 1
ATOM 1523 C C . LEU A 1 190 ? 12.974 -8.339 -7.809 1.00 97.69 190 LEU A C 1
ATOM 1525 O O . LEU A 1 190 ? 13.919 -7.941 -8.491 1.00 97.69 190 LEU A O 1
ATOM 1529 N N . TRP A 1 191 ? 12.190 -9.348 -8.198 1.00 97.94 191 TRP A N 1
ATOM 1530 C CA . TRP A 1 191 ? 12.387 -10.063 -9.458 1.00 97.94 191 TRP A CA 1
ATOM 1531 C C . TRP A 1 191 ? 12.355 -9.135 -10.679 1.00 97.94 191 TRP A C 1
ATOM 1533 O O . TRP A 1 191 ? 13.173 -9.320 -11.574 1.00 97.94 191 TRP A O 1
ATOM 1543 N N . PHE A 1 192 ? 11.505 -8.101 -10.719 1.00 97.81 192 PHE A N 1
ATOM 1544 C CA . PHE A 1 192 ? 11.527 -7.135 -11.829 1.00 97.81 192 PHE A CA 1
ATOM 1545 C C . PHE A 1 192 ? 12.868 -6.396 -11.939 1.00 97.81 192 PHE A C 1
ATOM 1547 O O . PHE A 1 192 ? 13.374 -6.201 -13.046 1.00 97.81 192 PHE A O 1
ATOM 1554 N N . CYS A 1 193 ? 13.465 -6.022 -10.804 1.00 98.00 193 CYS A N 1
ATOM 1555 C CA . CYS A 1 193 ? 14.773 -5.369 -10.761 1.00 98.00 193 CYS A CA 1
ATOM 1556 C C . CYS A 1 193 ? 15.885 -6.323 -11.209 1.00 98.00 193 CYS A C 1
ATOM 1558 O O . CYS A 1 193 ? 16.695 -5.963 -12.062 1.00 98.00 193 CYS A O 1
ATOM 1560 N N . VAL A 1 194 ? 15.894 -7.551 -10.679 1.00 98.25 194 VAL A N 1
ATOM 1561 C CA . VAL A 1 194 ? 16.890 -8.580 -11.025 1.00 98.25 194 VAL A CA 1
ATOM 1562 C C . VAL A 1 194 ? 16.777 -8.982 -12.493 1.00 98.25 194 VAL A C 1
ATOM 1564 O O . VAL A 1 194 ? 17.788 -9.082 -13.179 1.00 98.25 194 VAL A O 1
ATOM 1567 N N . ARG A 1 195 ? 15.557 -9.143 -13.013 1.00 98.06 195 ARG A N 1
ATOM 1568 C CA . ARG A 1 195 ? 15.323 -9.420 -14.432 1.00 98.06 195 ARG A CA 1
ATOM 1569 C C . ARG A 1 195 ? 15.913 -8.321 -15.305 1.00 98.06 195 ARG A C 1
ATOM 1571 O O . ARG A 1 195 ? 16.681 -8.629 -16.204 1.00 98.06 195 ARG A O 1
ATOM 1578 N N . ARG A 1 196 ? 15.611 -7.049 -15.017 1.00 98.19 196 ARG A N 1
ATOM 1579 C CA . ARG A 1 196 ? 16.178 -5.927 -15.778 1.00 98.19 196 ARG A CA 1
ATOM 1580 C C . ARG A 1 196 ? 17.702 -5.878 -15.674 1.00 98.19 196 ARG A C 1
ATOM 1582 O O . ARG A 1 196 ? 18.361 -5.575 -16.661 1.00 98.19 196 ARG A O 1
ATOM 1589 N N . HIS A 1 197 ? 18.258 -6.161 -14.501 1.00 98.31 197 HIS A N 1
ATOM 1590 C CA . HIS A 1 197 ? 19.703 -6.251 -14.333 1.00 98.31 197 HIS A CA 1
ATOM 1591 C C . HIS A 1 197 ? 20.298 -7.332 -15.242 1.00 98.31 197 HIS A C 1
ATOM 1593 O O . HIS A 1 197 ? 21.225 -7.040 -15.989 1.00 98.31 197 HIS A O 1
ATOM 1599 N N . ASN A 1 198 ? 19.719 -8.534 -15.249 1.00 98.19 198 ASN A N 1
ATOM 1600 C CA . ASN A 1 198 ? 20.161 -9.627 -16.111 1.00 98.19 198 ASN A CA 1
ATOM 1601 C C . ASN A 1 198 ? 20.032 -9.268 -17.593 1.00 98.19 198 ASN A C 1
ATOM 1603 O O . ASN A 1 198 ? 21.001 -9.452 -18.318 1.00 98.19 198 ASN A O 1
ATOM 1607 N N . ASP A 1 199 ? 18.904 -8.683 -18.016 1.00 98.06 199 ASP A N 1
ATOM 1608 C CA . ASP A 1 199 ? 18.703 -8.225 -19.397 1.00 98.06 199 ASP A CA 1
ATOM 1609 C C . ASP A 1 199 ? 19.846 -7.288 -19.837 1.00 98.06 199 ASP A C 1
ATOM 1611 O O . ASP A 1 199 ? 20.362 -7.429 -20.941 1.00 98.06 199 ASP A O 1
ATOM 1615 N N . ILE A 1 200 ? 20.280 -6.371 -18.959 1.00 98.12 200 ILE A N 1
ATOM 1616 C CA . ILE A 1 200 ? 21.404 -5.452 -19.209 1.00 98.12 200 ILE A CA 1
ATOM 1617 C C . ILE A 1 200 ? 22.746 -6.196 -19.247 1.00 98.12 200 ILE A C 1
ATOM 1619 O O . ILE A 1 200 ? 23.561 -5.918 -20.120 1.00 98.12 200 ILE A O 1
ATOM 1623 N N . GLN A 1 201 ? 22.995 -7.126 -18.319 1.00 97.69 201 GLN A N 1
ATOM 1624 C CA . GLN A 1 201 ? 24.257 -7.880 -18.259 1.00 97.69 201 GLN A CA 1
ATOM 1625 C C . GLN A 1 201 ? 24.436 -8.821 -19.455 1.00 97.69 201 GLN A C 1
ATOM 1627 O O . GLN A 1 201 ? 25.550 -9.009 -19.933 1.00 97.69 201 GLN A O 1
ATOM 1632 N N . THR A 1 202 ? 23.346 -9.424 -19.933 1.00 97.56 202 THR A N 1
ATOM 1633 C CA . THR A 1 202 ? 23.366 -10.358 -21.065 1.00 97.56 202 THR A CA 1
ATOM 1634 C C . THR A 1 202 ? 23.173 -9.674 -22.414 1.00 97.56 202 THR A C 1
ATOM 1636 O O . THR A 1 202 ? 23.209 -10.351 -23.440 1.00 97.56 202 THR A O 1
ATOM 1639 N N . PHE A 1 203 ? 22.937 -8.358 -22.433 1.00 98.12 203 PHE A N 1
ATOM 1640 C CA . PHE A 1 203 ? 22.778 -7.607 -23.670 1.00 98.12 203 PHE A CA 1
ATOM 1641 C C . PHE A 1 203 ? 24.077 -7.665 -24.478 1.00 98.12 203 PHE A C 1
ATOM 1643 O O . PHE A 1 203 ? 25.136 -7.272 -23.991 1.00 98.12 203 PHE A O 1
ATOM 1650 N N . GLN A 1 204 ? 23.990 -8.146 -25.716 1.00 97.06 204 GLN A N 1
ATOM 1651 C CA . GLN A 1 204 ? 25.094 -8.131 -26.669 1.00 97.06 204 GLN A CA 1
ATOM 1652 C C . GLN A 1 204 ? 24.850 -6.976 -27.645 1.00 97.06 204 GLN A C 1
ATOM 1654 O O . GLN A 1 204 ? 23.937 -7.075 -28.463 1.00 97.06 204 GLN A O 1
ATOM 1659 N N . PRO A 1 205 ? 25.598 -5.858 -27.546 1.00 96.75 205 PRO A N 1
ATOM 1660 C CA . PRO A 1 205 ? 25.431 -4.746 -28.467 1.00 96.75 205 PRO A CA 1
ATOM 1661 C C . PRO A 1 205 ? 25.770 -5.175 -29.893 1.00 96.75 205 PRO A C 1
ATOM 1663 O O . PRO A 1 205 ? 26.865 -5.672 -30.158 1.00 96.75 205 PRO A O 1
ATOM 1666 N N . GLU A 1 206 ? 24.846 -4.936 -30.813 1.00 96.44 206 GLU A N 1
ATOM 1667 C CA . GLU A 1 206 ? 25.059 -5.161 -32.238 1.00 96.44 206 GLU A CA 1
ATOM 1668 C C . GLU A 1 206 ? 25.398 -3.837 -32.918 1.00 96.44 206 GLU A C 1
ATOM 1670 O O . GLU A 1 206 ? 24.750 -2.813 -32.688 1.00 96.44 206 GLU A O 1
ATOM 1675 N N . THR A 1 207 ? 26.437 -3.848 -33.754 1.00 96.75 207 THR A N 1
ATOM 1676 C CA . THR A 1 207 ? 26.774 -2.674 -34.562 1.00 96.75 207 THR A CA 1
ATOM 1677 C C . THR A 1 207 ? 25.739 -2.525 -35.665 1.00 96.75 207 THR A C 1
ATOM 1679 O O . THR A 1 207 ? 25.471 -3.468 -36.407 1.00 96.75 207 THR A O 1
ATOM 1682 N N . TYR A 1 208 ? 25.188 -1.325 -35.785 1.00 96.81 208 TYR A N 1
ATOM 1683 C CA . TYR A 1 208 ? 24.306 -0.945 -36.874 1.00 96.81 208 TYR A CA 1
ATOM 1684 C C . TYR A 1 208 ? 24.803 0.349 -37.518 1.00 96.81 208 TYR A C 1
ATOM 1686 O O . TYR A 1 208 ? 25.591 1.102 -36.946 1.00 96.81 208 TYR A O 1
ATOM 1694 N N . TYR A 1 209 ? 24.329 0.593 -38.729 1.00 95.19 209 TYR A N 1
ATOM 1695 C CA . TYR A 1 209 ? 24.722 1.689 -39.589 1.00 95.19 209 TYR A CA 1
ATOM 1696 C C . TYR A 1 209 ? 23.469 2.439 -40.035 1.00 95.19 209 TYR A C 1
ATOM 1698 O O . TYR A 1 209 ? 22.532 1.850 -40.580 1.00 95.19 209 TYR A O 1
ATOM 1706 N N . THR A 1 210 ? 23.463 3.745 -39.807 1.00 94.56 210 THR A N 1
ATOM 1707 C CA . THR A 1 210 ? 22.476 4.696 -40.328 1.00 94.56 210 THR A CA 1
ATOM 1708 C C . THR A 1 210 ? 23.163 5.629 -41.319 1.00 94.56 210 THR A C 1
ATOM 1710 O O . THR A 1 210 ? 24.393 5.664 -41.409 1.00 94.56 210 THR A O 1
ATOM 1713 N N . MET A 1 211 ? 22.378 6.372 -42.096 1.00 90.75 211 MET A N 1
ATOM 1714 C CA . MET A 1 211 ? 22.906 7.421 -42.964 1.00 90.75 211 MET A CA 1
ATOM 1715 C C . MET A 1 211 ? 22.395 8.773 -42.497 1.00 90.75 211 MET A C 1
ATOM 1717 O O . MET A 1 211 ? 21.203 9.049 -42.606 1.00 90.75 211 MET A O 1
ATOM 1721 N N . ASP A 1 212 ? 23.318 9.609 -42.032 1.00 89.69 212 ASP A N 1
ATOM 1722 C CA . ASP A 1 212 ? 23.035 10.990 -41.660 1.00 89.69 212 ASP A CA 1
ATOM 1723 C C . ASP A 1 212 ? 23.379 11.895 -42.846 1.00 89.69 212 ASP A C 1
ATOM 1725 O O . ASP A 1 212 ? 24.549 12.151 -43.139 1.00 89.69 212 ASP A O 1
ATOM 1729 N N . VAL A 1 213 ? 22.354 12.356 -43.566 1.00 89.50 213 VAL A N 1
ATOM 1730 C CA . VAL A 1 213 ? 22.524 13.220 -44.741 1.00 89.50 213 VAL A CA 1
ATOM 1731 C C . VAL A 1 213 ? 22.165 14.651 -44.369 1.00 89.50 213 VAL A C 1
ATOM 1733 O O . VAL A 1 213 ? 21.046 14.934 -43.941 1.00 89.50 213 VAL A O 1
ATOM 1736 N N . LYS A 1 214 ? 23.118 15.563 -44.565 1.00 90.75 214 LYS A N 1
ATOM 1737 C CA . LYS A 1 214 ? 22.943 16.998 -44.344 1.00 90.75 214 LYS A CA 1
ATOM 1738 C C . LYS A 1 214 ? 22.782 17.706 -45.684 1.00 90.75 214 LYS A C 1
ATOM 1740 O O . LYS A 1 214 ? 23.674 17.635 -46.526 1.00 90.75 214 LYS A O 1
ATOM 1745 N N . LEU A 1 215 ? 21.670 18.407 -45.870 1.00 89.19 215 LEU A N 1
ATOM 1746 C CA . LEU A 1 215 ? 21.452 19.279 -47.020 1.00 89.19 215 LEU A CA 1
ATOM 1747 C C . LEU A 1 215 ? 21.786 20.726 -46.660 1.00 89.19 215 LEU A C 1
ATOM 1749 O O . LEU A 1 215 ? 21.261 21.275 -45.690 1.00 89.19 215 LEU A O 1
ATOM 1753 N N . GLU A 1 216 ? 22.633 21.347 -47.477 1.00 86.19 216 GLU A N 1
ATOM 1754 C CA . GLU A 1 216 ? 23.012 22.756 -47.389 1.00 86.19 216 GLU A CA 1
ATOM 1755 C C . GLU A 1 216 ? 22.907 23.399 -48.772 1.00 86.19 216 GLU A C 1
ATOM 1757 O O . GLU A 1 216 ? 23.269 22.795 -49.780 1.00 86.19 216 GLU A O 1
ATOM 1762 N N . GLY A 1 217 ? 22.408 24.631 -48.839 1.00 82.69 217 GLY A N 1
ATOM 1763 C CA . GLY A 1 217 ? 22.297 25.354 -50.100 1.00 82.69 217 GLY A CA 1
ATOM 1764 C C . GLY A 1 217 ? 21.714 26.746 -49.913 1.00 82.69 217 GLY A C 1
ATOM 1765 O O . GLY A 1 217 ? 21.036 27.015 -48.927 1.00 82.69 217 GLY A O 1
ATOM 1766 N N . SER A 1 218 ? 21.945 27.630 -50.883 1.00 73.38 218 SER A N 1
ATOM 1767 C CA . SER A 1 218 ? 21.474 29.024 -50.852 1.00 73.38 218 SER A CA 1
ATOM 1768 C C . SER A 1 218 ? 19.946 29.175 -50.832 1.00 73.38 218 SER A C 1
ATOM 1770 O O . SER A 1 218 ? 19.446 30.245 -50.500 1.00 73.38 218 SER A O 1
ATOM 1772 N N . GLN A 1 219 ? 19.208 28.117 -51.181 1.00 77.12 219 GLN A N 1
ATOM 1773 C CA . GLN A 1 219 ? 17.741 28.075 -51.172 1.00 77.12 219 GLN A CA 1
ATOM 1774 C C . GLN A 1 219 ? 17.147 27.611 -49.829 1.00 77.12 219 GLN A C 1
ATOM 1776 O O . GLN A 1 219 ? 15.935 27.687 -49.645 1.00 77.12 219 GLN A O 1
ATOM 1781 N N . LEU A 1 220 ? 17.975 27.131 -48.893 1.00 80.44 220 LEU A N 1
ATOM 1782 C CA . LEU A 1 220 ? 17.555 26.700 -47.560 1.00 80.44 220 LEU A CA 1
ATOM 1783 C C . LEU A 1 220 ? 17.926 27.773 -46.530 1.00 80.44 220 LEU A C 1
ATOM 1785 O O . LEU A 1 220 ? 19.050 28.266 -46.512 1.00 80.44 220 LEU A O 1
ATOM 1789 N N . ALA A 1 221 ? 16.992 28.113 -45.639 1.00 82.56 221 ALA A N 1
ATOM 1790 C CA . ALA A 1 221 ? 17.244 29.078 -44.564 1.00 82.56 221 ALA A CA 1
ATOM 1791 C C . ALA A 1 221 ? 18.214 28.540 -43.491 1.00 82.56 221 ALA A C 1
ATOM 1793 O O . ALA A 1 221 ? 18.909 29.312 -42.834 1.00 82.56 221 ALA A O 1
ATOM 1794 N N . SER A 1 222 ? 18.272 27.218 -43.319 1.00 88.94 222 SER A N 1
ATOM 1795 C CA . SER A 1 222 ? 19.199 26.521 -42.428 1.00 88.94 222 SER A CA 1
ATOM 1796 C C . SER A 1 222 ? 19.502 25.119 -42.966 1.00 88.94 222 SER A C 1
ATOM 1798 O O . SER A 1 222 ? 18.689 24.577 -43.719 1.00 88.94 222 SER A O 1
ATOM 1800 N N . PRO A 1 223 ? 20.637 24.502 -42.584 1.00 89.75 223 PRO A N 1
ATOM 1801 C CA . PRO A 1 223 ? 20.917 23.121 -42.948 1.00 89.75 223 PRO A CA 1
ATOM 1802 C C . PRO A 1 223 ? 19.821 22.170 -42.467 1.00 89.75 223 PRO A C 1
ATOM 1804 O O . PRO A 1 223 ? 19.373 22.272 -41.322 1.00 89.75 223 PRO A O 1
ATOM 1807 N N . LEU A 1 224 ? 19.418 21.237 -43.327 1.00 91.12 224 LEU A N 1
ATOM 1808 C CA . LEU A 1 224 ? 18.400 20.233 -43.026 1.00 91.12 224 LEU A CA 1
ATOM 1809 C C . LEU A 1 224 ? 19.056 18.861 -42.862 1.00 91.12 224 LEU A C 1
ATOM 1811 O O . LEU A 1 224 ? 19.791 18.417 -43.743 1.00 91.12 224 LEU A O 1
ATOM 1815 N N . TRP A 1 225 ? 18.769 18.186 -41.753 1.00 91.56 225 TRP A N 1
ATOM 1816 C CA . TRP A 1 225 ? 19.136 16.786 -41.556 1.00 91.56 225 TRP A CA 1
ATOM 1817 C C . TRP A 1 225 ? 18.008 15.895 -42.061 1.00 91.56 225 TRP A C 1
ATOM 1819 O O . TRP A 1 225 ? 16.854 16.082 -41.678 1.00 91.56 225 TRP A O 1
ATOM 1829 N N . LEU A 1 226 ? 18.341 14.955 -42.939 1.00 90.44 226 LEU A N 1
ATOM 1830 C CA . LEU A 1 226 ? 17.395 13.974 -43.449 1.00 90.44 226 LEU A CA 1
ATOM 1831 C C . LEU A 1 226 ? 17.461 12.701 -42.612 1.00 90.44 226 LEU A C 1
ATOM 1833 O O . LEU A 1 226 ? 18.545 12.188 -42.340 1.00 90.44 226 LEU A O 1
ATOM 1837 N N . GLU A 1 227 ? 16.295 12.157 -42.283 1.00 91.12 227 GLU A N 1
ATOM 1838 C CA . GLU A 1 227 ? 16.184 10.820 -41.711 1.00 91.12 227 GLU A CA 1
ATOM 1839 C C . GLU A 1 227 ? 16.103 9.783 -42.831 1.00 91.12 227 GLU A C 1
ATOM 1841 O O . GLU A 1 227 ? 15.317 9.900 -43.779 1.00 91.12 227 GLU A O 1
ATOM 1846 N N . TRP A 1 228 ? 16.925 8.741 -42.740 1.00 92.06 228 TRP A N 1
ATOM 1847 C CA . TRP A 1 228 ? 16.918 7.692 -43.745 1.00 92.06 228 TRP A CA 1
ATOM 1848 C C . TRP A 1 228 ? 15.653 6.836 -43.633 1.00 92.06 228 TRP A C 1
ATOM 1850 O O . TRP A 1 228 ? 15.440 6.147 -42.640 1.00 92.06 228 TRP A O 1
ATOM 1860 N N . ALA A 1 229 ? 14.845 6.799 -44.695 1.00 90.81 229 ALA A N 1
ATOM 1861 C CA . ALA A 1 229 ? 13.568 6.077 -44.714 1.00 90.81 229 ALA A CA 1
ATOM 1862 C C . ALA A 1 229 ? 13.665 4.566 -44.408 1.00 90.81 229 ALA A C 1
ATOM 1864 O O . ALA A 1 229 ? 12.675 3.954 -44.017 1.00 90.81 229 ALA A O 1
ATOM 1865 N N . ARG A 1 230 ? 14.839 3.941 -44.589 1.00 90.62 230 ARG A N 1
ATOM 1866 C CA . ARG A 1 230 ? 15.061 2.525 -44.233 1.00 90.62 230 ARG A CA 1
ATOM 1867 C C . ARG A 1 230 ? 15.407 2.318 -42.753 1.00 90.62 230 ARG A C 1
ATOM 1869 O O . ARG A 1 230 ? 15.482 1.174 -42.316 1.00 90.62 230 ARG A O 1
ATOM 1876 N N . GLY A 1 231 ? 15.626 3.390 -41.994 1.00 93.25 231 GLY A N 1
ATOM 1877 C CA . GLY A 1 231 ? 16.074 3.335 -40.609 1.00 93.25 231 GLY A CA 1
ATOM 1878 C C . GLY A 1 231 ? 17.549 2.956 -40.511 1.00 93.25 231 GLY A C 1
ATOM 1879 O O . GLY A 1 231 ? 18.420 3.782 -40.763 1.00 93.25 231 GLY A O 1
ATOM 1880 N N . GLN A 1 232 ? 17.826 1.707 -40.139 1.00 94.06 232 GLN A N 1
ATOM 1881 C CA . GLN A 1 232 ? 19.170 1.207 -39.835 1.00 94.06 232 GLN A CA 1
ATOM 1882 C C . GLN A 1 232 ? 19.470 -0.119 -40.546 1.00 94.06 232 GLN A C 1
ATOM 1884 O O . GLN A 1 232 ? 18.563 -0.907 -40.814 1.00 94.06 232 GLN A O 1
ATOM 1889 N N . LEU A 1 233 ? 20.751 -0.388 -40.806 1.00 95.25 233 LEU A N 1
ATOM 1890 C CA . LEU A 1 233 ? 21.254 -1.666 -41.319 1.00 95.25 233 LEU A CA 1
ATOM 1891 C C . LEU A 1 233 ? 22.263 -2.287 -40.360 1.00 95.25 233 LEU A C 1
ATOM 1893 O O . LEU A 1 233 ? 23.067 -1.582 -39.772 1.00 95.25 233 LEU A O 1
ATOM 1897 N N . PHE A 1 234 ? 22.290 -3.612 -40.282 1.00 95.88 234 PHE A N 1
ATOM 1898 C CA . PHE A 1 234 ? 23.285 -4.354 -39.496 1.00 95.88 234 PHE A CA 1
ATOM 1899 C C . PHE A 1 234 ? 24.441 -4.895 -40.353 1.00 95.88 234 PHE A C 1
ATOM 1901 O O . PHE A 1 234 ? 25.396 -5.460 -39.833 1.00 95.88 234 PHE A O 1
ATOM 1908 N N . ASP A 1 235 ? 24.373 -4.702 -41.674 1.00 95.81 235 ASP A N 1
ATOM 1909 C CA . ASP A 1 235 ? 25.396 -5.140 -42.619 1.00 95.81 235 ASP A CA 1
ATOM 1910 C C . ASP A 1 235 ? 26.208 -3.950 -43.149 1.00 95.81 235 ASP A C 1
ATOM 1912 O O . ASP A 1 235 ? 25.672 -3.028 -43.775 1.00 95.81 235 ASP A O 1
ATOM 1916 N N . LEU A 1 236 ? 27.521 -3.984 -42.906 1.00 95.25 236 LEU A N 1
ATOM 1917 C CA . LEU A 1 236 ? 28.441 -2.918 -43.305 1.00 95.25 236 LEU A CA 1
ATOM 1918 C C . LEU A 1 236 ? 28.572 -2.797 -44.831 1.00 95.25 236 LEU A C 1
ATOM 1920 O O . LEU A 1 236 ? 28.710 -1.685 -45.342 1.00 95.25 236 LEU A O 1
ATOM 1924 N N . GLN A 1 237 ? 28.543 -3.906 -45.575 1.00 95.56 237 GLN A N 1
ATOM 1925 C CA . GLN A 1 237 ? 28.737 -3.885 -47.030 1.00 95.56 237 GLN A CA 1
ATOM 1926 C C . GLN A 1 237 ? 27.539 -3.245 -47.735 1.00 95.56 237 GLN A C 1
ATOM 1928 O O . GLN A 1 237 ? 27.707 -2.406 -48.625 1.00 95.56 237 GLN A O 1
ATOM 1933 N N . ALA A 1 238 ? 26.330 -3.575 -47.291 1.00 94.44 238 ALA A N 1
ATOM 1934 C CA . ALA A 1 238 ? 25.092 -2.967 -47.740 1.00 94.44 238 ALA A CA 1
ATOM 1935 C C . ALA A 1 238 ? 25.061 -1.474 -47.391 1.00 94.44 238 ALA A C 1
ATOM 1937 O O . ALA A 1 238 ? 24.792 -0.651 -48.267 1.00 94.44 238 ALA A O 1
ATOM 1938 N N . ALA A 1 239 ? 25.410 -1.103 -46.152 1.00 94.00 239 ALA A N 1
ATOM 1939 C CA . ALA A 1 239 ? 25.486 0.299 -45.739 1.00 94.00 239 ALA A CA 1
ATOM 1940 C C . ALA A 1 239 ? 26.497 1.101 -46.578 1.00 94.00 239 ALA A C 1
ATOM 1942 O O . ALA A 1 239 ? 26.185 2.192 -47.056 1.00 94.00 239 ALA A O 1
ATOM 1943 N N . THR A 1 240 ? 27.676 0.531 -46.835 1.00 93.12 240 THR A N 1
ATOM 1944 C CA . THR A 1 240 ? 28.718 1.161 -47.662 1.00 93.12 240 THR A CA 1
ATOM 1945 C C . THR A 1 240 ? 28.259 1.323 -49.108 1.00 93.12 240 THR A C 1
ATOM 1947 O O . THR A 1 240 ? 28.490 2.365 -49.714 1.00 93.12 240 THR A O 1
ATOM 1950 N N . THR A 1 241 ? 27.551 0.330 -49.649 1.00 94.06 241 THR A N 1
ATOM 1951 C CA . THR A 1 241 ? 27.003 0.379 -51.010 1.00 94.06 241 THR A CA 1
ATOM 1952 C C . THR A 1 241 ? 25.989 1.514 -51.158 1.00 94.06 241 THR A C 1
ATOM 1954 O O . THR A 1 241 ? 26.086 2.301 -52.098 1.00 94.06 241 THR A O 1
ATOM 1957 N N . PHE A 1 242 ? 25.054 1.652 -50.210 1.00 92.69 242 PHE A N 1
ATOM 1958 C CA . PHE A 1 242 ? 24.109 2.773 -50.207 1.00 92.69 242 PHE A CA 1
ATOM 1959 C C . PHE A 1 242 ? 24.813 4.122 -50.058 1.00 92.69 242 PHE A C 1
ATOM 1961 O O . PHE A 1 242 ? 24.477 5.058 -50.782 1.00 92.69 242 PHE A O 1
ATOM 1968 N N . LYS A 1 243 ? 25.827 4.213 -49.189 1.00 92.00 243 LYS A N 1
ATOM 1969 C CA . LYS A 1 243 ? 26.645 5.422 -49.053 1.00 92.00 243 LYS A CA 1
ATOM 1970 C C . LYS A 1 243 ? 27.306 5.800 -50.381 1.00 92.00 243 LYS A C 1
ATOM 1972 O O . LYS A 1 243 ? 27.175 6.937 -50.814 1.00 92.00 243 LYS A O 1
ATOM 1977 N N . SER A 1 244 ? 27.941 4.854 -51.073 1.00 91.69 244 SER A N 1
ATOM 1978 C CA . SER A 1 244 ? 28.581 5.114 -52.370 1.00 91.69 244 SER A CA 1
ATOM 1979 C C . SER A 1 244 ? 27.597 5.541 -53.462 1.00 91.69 244 SER A C 1
ATOM 1981 O O . SER A 1 244 ? 27.958 6.352 -54.310 1.00 91.69 244 SER A O 1
ATOM 1983 N N . MET A 1 245 ? 26.357 5.038 -53.444 1.00 89.50 245 MET A N 1
ATOM 1984 C CA . MET A 1 245 ? 25.307 5.482 -54.373 1.00 89.50 245 MET A CA 1
ATOM 1985 C C . MET A 1 245 ? 24.901 6.944 -54.144 1.00 89.50 245 MET A C 1
ATOM 1987 O O . MET A 1 245 ? 24.514 7.626 -55.091 1.00 89.50 245 MET A O 1
ATOM 1991 N N . ILE A 1 246 ? 24.967 7.426 -52.901 1.00 88.25 246 ILE A N 1
ATOM 1992 C CA . ILE A 1 246 ? 24.562 8.789 -52.534 1.00 88.25 246 ILE A CA 1
ATOM 1993 C C . ILE A 1 246 ? 25.734 9.769 -52.640 1.00 88.25 246 ILE A C 1
ATOM 1995 O O . ILE A 1 246 ? 25.523 10.881 -53.109 1.00 88.25 246 ILE A O 1
ATOM 1999 N N . ASP A 1 247 ? 26.959 9.358 -52.292 1.00 86.56 247 ASP A N 1
ATOM 2000 C CA . ASP A 1 247 ? 28.164 10.209 -52.311 1.00 86.56 247 ASP A CA 1
ATOM 2001 C C . ASP A 1 247 ? 28.404 10.874 -53.684 1.00 86.56 247 ASP A C 1
ATOM 2003 O O . ASP A 1 247 ? 28.994 11.951 -53.764 1.00 86.56 247 ASP A O 1
ATOM 2007 N N . SER A 1 248 ? 27.940 10.259 -54.779 1.00 81.38 248 SER A N 1
ATOM 2008 C CA . SER A 1 248 ? 28.056 10.816 -56.133 1.00 81.38 248 SER A CA 1
ATOM 2009 C C . SER A 1 248 ? 27.034 11.913 -56.465 1.00 81.38 248 SER A C 1
ATOM 2011 O O . SER A 1 248 ? 27.125 12.519 -57.532 1.00 81.38 248 SER A O 1
ATOM 2013 N N . HIS A 1 249 ? 26.046 12.163 -55.604 1.00 84.75 249 HIS A N 1
ATOM 2014 C CA . HIS A 1 249 ? 24.952 13.103 -55.843 1.00 84.75 249 HIS A CA 1
ATOM 2015 C C . HIS A 1 249 ? 25.107 14.362 -54.975 1.00 84.75 249 HIS A C 1
ATOM 2017 O O . HIS A 1 249 ? 25.356 14.283 -53.778 1.00 84.75 249 HIS A O 1
ATOM 2023 N N . GLN A 1 250 ? 24.932 15.542 -55.580 1.00 85.12 250 GLN A N 1
ATOM 2024 C CA . GLN A 1 250 ? 25.052 16.850 -54.901 1.00 85.12 250 GLN A CA 1
ATOM 2025 C C . GLN A 1 250 ? 23.707 17.563 -54.702 1.00 85.12 250 GLN A C 1
ATOM 2027 O O . GLN A 1 250 ? 23.657 18.700 -54.240 1.00 85.12 250 GLN A O 1
ATOM 2032 N N . TRP A 1 251 ? 22.612 16.921 -55.091 1.00 85.44 251 TRP A N 1
ATOM 2033 C CA . TRP A 1 251 ? 21.271 17.484 -55.042 1.00 85.44 251 TRP A CA 1
ATOM 2034 C C . TRP A 1 251 ? 20.286 16.425 -54.557 1.00 85.44 251 TRP A C 1
ATOM 2036 O O . TRP A 1 251 ? 20.515 15.226 -54.707 1.00 85.44 251 TRP A O 1
ATOM 2046 N N . ALA A 1 252 ? 19.177 16.880 -53.986 1.00 87.44 252 ALA A N 1
ATOM 2047 C CA . ALA A 1 252 ? 18.048 16.048 -53.606 1.00 87.44 252 ALA A CA 1
ATOM 2048 C C . ALA A 1 252 ? 16.779 16.629 -54.234 1.00 87.44 252 ALA A C 1
ATOM 2050 O O . ALA A 1 252 ? 16.639 17.847 -54.349 1.00 87.44 252 ALA A O 1
ATOM 2051 N N . THR A 1 253 ? 15.856 15.764 -54.643 1.00 88.94 253 THR A N 1
ATOM 2052 C CA . THR A 1 253 ? 14.552 16.183 -55.165 1.00 88.94 253 THR A CA 1
ATOM 2053 C C . THR A 1 253 ? 13.488 15.924 -54.120 1.00 88.94 253 THR A C 1
ATOM 2055 O O . THR A 1 253 ? 13.383 14.818 -53.593 1.00 88.94 253 THR A O 1
ATOM 2058 N N . VAL A 1 254 ? 12.682 16.945 -53.842 1.00 90.44 254 VAL A N 1
ATOM 2059 C CA . VAL A 1 254 ? 11.486 16.802 -53.015 1.00 90.44 254 VAL A CA 1
ATOM 2060 C C . VAL A 1 254 ? 10.477 15.958 -53.788 1.00 90.44 254 VAL A C 1
ATOM 2062 O O . VAL A 1 254 ? 10.023 16.358 -54.858 1.00 90.44 254 VAL A O 1
ATOM 2065 N N . THR A 1 255 ? 10.170 14.774 -53.268 1.00 94.12 255 THR A N 1
ATOM 2066 C CA . THR A 1 255 ? 9.229 13.835 -53.892 1.00 94.12 255 THR A CA 1
ATOM 2067 C C . THR A 1 255 ? 7.797 14.048 -53.421 1.00 94.12 255 THR A C 1
ATOM 2069 O O . THR A 1 255 ? 6.876 13.904 -54.217 1.00 94.12 255 THR A O 1
ATOM 2072 N N . ASP A 1 256 ? 7.612 14.393 -52.148 1.00 94.00 256 ASP A N 1
ATOM 2073 C CA . ASP A 1 256 ? 6.310 14.597 -51.517 1.00 94.00 256 ASP A CA 1
ATOM 2074 C C . ASP A 1 256 ? 6.426 15.629 -50.386 1.00 94.00 256 ASP A C 1
ATOM 2076 O O . ASP A 1 256 ? 7.454 15.704 -49.708 1.00 94.00 256 ASP A O 1
ATOM 2080 N N . VAL A 1 257 ? 5.375 16.428 -50.189 1.00 93.44 257 VAL A N 1
ATOM 2081 C CA . VAL A 1 257 ? 5.250 17.360 -49.062 1.00 93.44 257 VAL A CA 1
ATOM 2082 C C . VAL A 1 257 ? 3.884 17.142 -48.435 1.00 93.44 257 VAL A C 1
ATOM 2084 O O . VAL A 1 257 ? 2.859 17.470 -49.031 1.00 93.44 257 VAL A O 1
ATOM 2087 N N . SER A 1 258 ? 3.878 16.608 -47.216 1.00 93.62 258 SER A N 1
ATOM 2088 C CA . SER A 1 258 ? 2.654 16.394 -46.451 1.00 93.62 258 SER A CA 1
ATOM 2089 C C . SER A 1 258 ? 2.631 17.288 -45.219 1.00 93.62 258 SER A C 1
ATOM 2091 O O . SER A 1 258 ? 3.568 17.261 -44.420 1.00 93.62 258 SER A O 1
ATOM 2093 N N . GLU A 1 259 ? 1.536 18.014 -45.027 1.00 94.31 259 GLU A N 1
ATOM 2094 C CA . GLU A 1 259 ? 1.257 18.759 -43.803 1.00 94.31 259 GLU A CA 1
ATOM 2095 C C . GLU A 1 259 ? 0.114 18.070 -43.055 1.00 94.31 259 GLU A C 1
ATOM 2097 O O . GLU A 1 259 ? -0.922 17.739 -43.638 1.00 94.31 259 GLU A O 1
ATOM 2102 N N . LYS A 1 260 ? 0.318 17.801 -41.764 1.00 92.81 260 LYS A N 1
ATOM 2103 C CA . LYS A 1 260 ? -0.692 17.197 -40.894 1.00 92.81 260 LYS A CA 1
ATOM 2104 C C . LYS A 1 260 ? -0.813 18.024 -39.629 1.00 92.81 260 LYS A C 1
ATOM 2106 O O . LYS A 1 260 ? 0.178 18.279 -38.952 1.00 92.81 260 LYS A O 1
ATOM 2111 N N . GLU A 1 261 ? -2.040 18.406 -39.296 1.00 93.94 261 GLU A N 1
ATOM 2112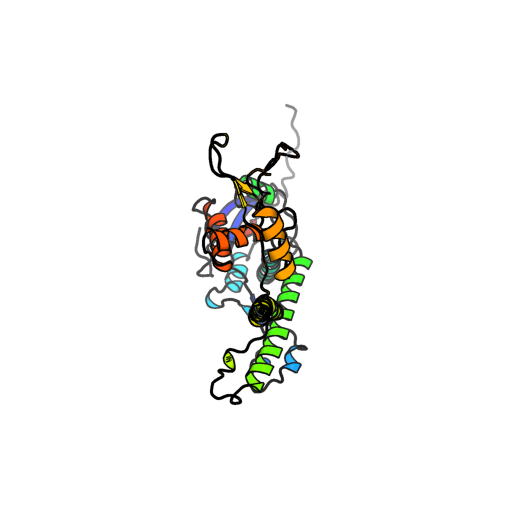 C CA . GLU A 1 261 ? -2.329 19.027 -38.011 1.00 93.94 261 GLU A CA 1
ATOM 2113 C C . GLU A 1 261 ? -2.277 17.954 -36.914 1.00 93.94 261 GLU A C 1
ATOM 2115 O O . GLU A 1 261 ? -3.129 17.065 -36.846 1.00 93.94 261 GLU A O 1
ATOM 2120 N N . GLU A 1 262 ? -1.265 18.023 -36.050 1.00 92.62 262 GLU A N 1
ATOM 2121 C CA . GLU A 1 262 ? -1.164 17.158 -34.878 1.00 92.62 262 GLU A CA 1
ATOM 2122 C C . GLU A 1 262 ? -1.651 17.875 -33.621 1.00 92.62 262 GLU A C 1
ATOM 2124 O O . GLU A 1 262 ? -1.187 18.957 -33.257 1.00 92.62 262 GLU A O 1
ATOM 2129 N N . ARG A 1 263 ? -2.566 17.229 -32.894 1.00 92.56 263 ARG A N 1
ATOM 2130 C CA . ARG A 1 263 ? -3.058 17.728 -31.611 1.00 92.56 263 ARG A CA 1
ATOM 2131 C C . ARG A 1 263 ? -2.531 16.876 -30.468 1.00 92.56 263 ARG A C 1
ATOM 2133 O O . ARG A 1 263 ? -2.956 15.740 -30.272 1.00 92.56 263 ARG A O 1
ATOM 2140 N N . ARG A 1 264 ? -1.691 17.469 -29.622 1.00 93.12 264 ARG A N 1
ATOM 2141 C CA . ARG A 1 264 ? -1.293 16.846 -28.356 1.00 93.12 264 ARG A CA 1
ATOM 2142 C C . ARG A 1 264 ? -2.448 16.909 -27.356 1.00 93.12 264 ARG A C 1
ATOM 2144 O O . ARG A 1 264 ? -2.895 17.988 -26.967 1.00 93.12 264 ARG A O 1
ATOM 2151 N N . SER A 1 265 ? -2.947 15.751 -26.929 1.00 91.38 265 SER A N 1
ATOM 2152 C CA . SER A 1 265 ? -4.022 15.677 -25.938 1.00 91.38 265 SER A CA 1
ATOM 2153 C C . SER A 1 265 ? -3.554 16.164 -24.567 1.00 91.38 265 SER A C 1
ATOM 2155 O O . SER A 1 265 ? -2.438 15.866 -24.134 1.00 91.38 265 SER A O 1
ATOM 2157 N N . ARG A 1 266 ? -4.444 16.847 -23.841 1.00 92.00 266 ARG A N 1
ATOM 2158 C CA . ARG A 1 266 ? -4.243 17.133 -22.415 1.00 92.00 266 ARG A CA 1
ATOM 2159 C C . ARG A 1 266 ? -4.096 15.826 -21.618 1.00 92.00 266 ARG A C 1
ATOM 2161 O O . ARG A 1 266 ? -4.699 14.823 -22.011 1.00 92.00 266 ARG A O 1
ATOM 2168 N N . PRO A 1 267 ? -3.338 15.821 -20.509 1.00 89.38 267 PRO A N 1
ATOM 2169 C CA . PRO A 1 267 ? -3.249 14.646 -19.652 1.00 89.38 267 PRO A CA 1
ATOM 2170 C C . PRO A 1 267 ? -4.629 14.259 -19.104 1.00 89.38 267 PRO A C 1
ATOM 2172 O O . PRO A 1 267 ? -5.504 15.108 -18.910 1.00 89.38 267 PRO A O 1
ATOM 2175 N N . GLY A 1 268 ? -4.818 12.962 -18.862 1.00 89.56 268 GLY A N 1
ATOM 2176 C CA . GLY A 1 268 ? -5.997 12.454 -18.162 1.00 89.56 268 GLY A CA 1
ATOM 2177 C C . GLY A 1 268 ? -6.032 12.894 -16.695 1.00 89.56 268 GLY A C 1
ATOM 2178 O O . GLY A 1 268 ? -5.054 13.426 -16.166 1.00 89.56 268 GLY A O 1
ATOM 2179 N N . ALA A 1 269 ? -7.161 12.646 -16.028 1.00 89.44 269 ALA A N 1
ATOM 2180 C CA . ALA A 1 269 ? -7.279 12.880 -14.592 1.00 89.44 269 ALA A CA 1
ATOM 2181 C C . ALA A 1 269 ? -6.226 12.067 -13.819 1.00 89.44 269 ALA A C 1
ATOM 2183 O O . ALA A 1 269 ? -5.940 10.912 -14.147 1.00 89.44 269 ALA A O 1
ATOM 2184 N N . MET A 1 270 ? -5.638 12.684 -12.795 1.00 89.88 270 MET A N 1
ATOM 2185 C CA . MET A 1 270 ? -4.564 12.071 -12.021 1.00 89.88 270 MET A CA 1
ATOM 2186 C C . MET A 1 270 ? -5.100 10.923 -11.161 1.00 89.88 270 MET A C 1
ATOM 2188 O O . MET A 1 270 ? -6.062 11.088 -10.417 1.00 89.88 270 MET A O 1
ATOM 2192 N N . ASN A 1 271 ? -4.443 9.766 -11.236 1.00 89.69 271 ASN A N 1
ATOM 2193 C CA . ASN A 1 271 ? -4.663 8.638 -10.335 1.00 89.69 271 ASN A CA 1
ATOM 2194 C C . ASN A 1 271 ? -3.397 8.359 -9.508 1.00 89.69 271 ASN A C 1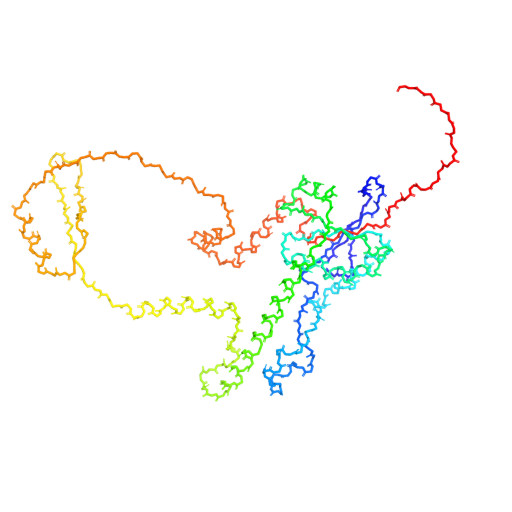
ATOM 2196 O O . ASN A 1 271 ? -2.327 8.902 -9.794 1.00 89.69 271 ASN A O 1
ATOM 2200 N N . THR A 1 272 ? -3.502 7.488 -8.501 1.00 89.56 272 THR A N 1
ATOM 2201 C CA . THR A 1 272 ? -2.385 7.174 -7.593 1.00 89.56 272 THR A CA 1
ATOM 2202 C C . THR A 1 272 ? -1.147 6.670 -8.340 1.00 89.56 272 THR A C 1
ATOM 2204 O O . THR A 1 272 ? -0.038 7.097 -8.042 1.00 89.56 272 THR A O 1
ATOM 2207 N N . VAL A 1 273 ? -1.307 5.809 -9.351 1.00 92.25 273 VAL A N 1
ATOM 2208 C CA . VAL A 1 273 ? -0.169 5.252 -10.105 1.00 92.25 273 VAL A CA 1
ATOM 2209 C C . VAL A 1 273 ? 0.573 6.346 -10.872 1.00 92.25 273 VAL A C 1
ATOM 2211 O O . VAL A 1 273 ? 1.801 6.399 -10.839 1.00 92.25 273 VAL A O 1
ATOM 2214 N N . LEU A 1 274 ? -0.161 7.224 -11.558 1.00 92.62 274 LEU A N 1
ATOM 2215 C CA . LEU A 1 274 ? 0.422 8.334 -12.303 1.00 92.62 274 LEU A CA 1
ATOM 2216 C C . LEU A 1 274 ? 1.090 9.337 -11.360 1.00 92.62 274 LEU A C 1
ATOM 2218 O O . LEU A 1 274 ? 2.202 9.772 -11.641 1.00 92.62 274 LEU A O 1
ATOM 2222 N N . MET A 1 275 ? 0.453 9.647 -10.228 1.00 95.00 275 MET A N 1
ATOM 2223 C CA . MET A 1 275 ? 1.017 10.516 -9.197 1.00 95.00 275 MET A CA 1
ATOM 2224 C C . MET A 1 275 ? 2.365 9.984 -8.695 1.00 95.00 275 MET A C 1
ATOM 2226 O O . MET A 1 275 ? 3.339 10.727 -8.697 1.00 95.00 275 MET A O 1
ATOM 2230 N N . LEU A 1 276 ? 2.455 8.699 -8.327 1.00 95.38 276 LEU A N 1
ATOM 2231 C CA . LEU A 1 276 ? 3.702 8.102 -7.830 1.00 95.38 276 LEU A CA 1
ATOM 2232 C C . LEU A 1 276 ? 4.802 8.073 -8.898 1.00 95.38 276 LEU A C 1
ATOM 2234 O O . LEU A 1 276 ? 5.961 8.355 -8.595 1.00 95.38 276 LEU A O 1
ATOM 2238 N N . LYS A 1 277 ? 4.444 7.785 -10.157 1.00 95.12 277 LYS A N 1
ATOM 2239 C CA . LYS A 1 277 ? 5.388 7.834 -11.284 1.00 95.12 277 LYS A CA 1
ATOM 2240 C C . LYS A 1 277 ? 5.937 9.242 -11.494 1.00 95.12 277 LYS A C 1
ATOM 2242 O O . LYS A 1 277 ? 7.149 9.404 -11.593 1.00 95.12 277 LYS A O 1
ATOM 2247 N N . LEU A 1 278 ? 5.066 10.250 -11.539 1.00 95.06 278 LEU A N 1
ATOM 2248 C CA . LEU A 1 278 ? 5.472 11.641 -11.747 1.00 95.06 278 LEU A CA 1
ATOM 2249 C C . LEU A 1 278 ? 6.247 12.194 -10.550 1.00 95.06 278 LEU A C 1
ATOM 2251 O O . LEU A 1 278 ? 7.245 12.873 -10.753 1.00 95.06 278 LEU A O 1
ATOM 2255 N N . ALA A 1 279 ? 5.856 11.862 -9.319 1.00 96.38 279 ALA A N 1
ATOM 2256 C CA . ALA A 1 279 ? 6.589 12.261 -8.120 1.00 96.38 279 ALA A CA 1
ATOM 2257 C C . ALA A 1 279 ? 8.021 11.702 -8.125 1.00 96.38 279 ALA A C 1
ATOM 2259 O O . ALA A 1 279 ? 8.971 12.427 -7.841 1.00 96.38 279 ALA A O 1
ATOM 2260 N N . SER A 1 280 ? 8.201 10.445 -8.537 1.00 97.12 280 SER A N 1
ATOM 2261 C CA . SER A 1 280 ? 9.535 9.860 -8.679 1.00 97.12 280 SER A CA 1
ATOM 2262 C C . SER A 1 280 ? 10.327 10.489 -9.831 1.00 97.12 280 SER A C 1
ATOM 2264 O O . SER A 1 280 ? 11.461 10.910 -9.624 1.00 97.12 280 SER A O 1
ATOM 2266 N N . GLN A 1 281 ? 9.734 10.599 -11.025 1.00 96.50 281 GLN A N 1
ATOM 2267 C CA . GLN A 1 281 ? 10.433 11.066 -12.230 1.00 96.50 281 GLN A CA 1
ATOM 2268 C C . GLN A 1 281 ? 10.741 12.566 -12.230 1.00 96.50 281 GLN A C 1
ATOM 2270 O O . GLN A 1 281 ? 11.768 12.969 -12.762 1.00 96.50 281 GLN A O 1
ATOM 2275 N N . GLN A 1 282 ? 9.838 13.386 -11.691 1.00 96.69 282 GLN A N 1
ATOM 2276 C CA . GLN A 1 282 ? 9.907 14.848 -11.792 1.00 96.69 282 GLN A CA 1
ATOM 2277 C C . GLN A 1 282 ? 10.316 15.511 -10.474 1.00 96.69 282 GLN A C 1
ATOM 2279 O O . GLN A 1 282 ? 10.897 16.590 -10.502 1.00 96.69 282 GLN A O 1
ATOM 2284 N N . LEU A 1 283 ? 10.015 14.890 -9.326 1.00 95.88 283 LEU A N 1
ATOM 2285 C CA . LEU A 1 283 ? 10.265 15.476 -8.000 1.00 95.88 283 LEU A CA 1
ATOM 2286 C C . LEU A 1 283 ? 11.314 14.708 -7.182 1.00 95.88 283 LEU A C 1
ATOM 2288 O O . LEU A 1 283 ? 11.640 15.127 -6.076 1.00 95.88 283 LEU A O 1
ATOM 2292 N N . GLY A 1 284 ? 11.828 13.579 -7.686 1.00 96.00 284 GLY A N 1
ATOM 2293 C CA . GLY A 1 284 ? 12.801 12.750 -6.967 1.00 96.00 284 GLY A CA 1
ATOM 2294 C C . GLY A 1 284 ? 12.251 12.109 -5.687 1.00 96.00 284 GLY A C 1
ATOM 2295 O O . GLY A 1 284 ? 13.021 11.682 -4.830 1.00 96.00 284 GLY A O 1
ATOM 2296 N N . MET A 1 285 ? 10.926 12.041 -5.531 1.00 96.62 285 MET A N 1
ATOM 2297 C CA . MET A 1 285 ? 10.286 11.502 -4.332 1.00 96.62 285 MET A CA 1
ATOM 2298 C C . MET A 1 285 ? 10.102 9.988 -4.443 1.00 96.62 285 MET A C 1
ATOM 2300 O O . MET A 1 285 ? 9.529 9.482 -5.410 1.00 96.62 285 MET A O 1
ATOM 2304 N N . GLY A 1 286 ? 10.541 9.255 -3.418 1.00 95.81 286 GLY A N 1
ATOM 2305 C CA . GLY A 1 286 ? 10.240 7.830 -3.295 1.00 95.81 286 GLY A CA 1
ATOM 2306 C C . GLY A 1 286 ? 8.729 7.582 -3.132 1.00 95.81 286 GLY A C 1
ATOM 2307 O O . GLY A 1 286 ? 8.039 8.426 -2.551 1.00 95.81 286 GLY A O 1
ATOM 2308 N N . PRO A 1 287 ? 8.188 6.428 -3.574 1.00 93.56 287 PRO A N 1
ATOM 2309 C CA . PRO A 1 287 ? 6.746 6.167 -3.519 1.00 93.56 287 PRO A CA 1
ATOM 2310 C C . PRO A 1 287 ? 6.133 6.292 -2.117 1.00 93.56 287 PRO A C 1
ATOM 2312 O O . PRO A 1 287 ? 5.035 6.822 -1.971 1.00 93.56 287 PRO A O 1
ATOM 2315 N N . GLN A 1 288 ? 6.850 5.847 -1.081 1.00 92.31 288 GLN A N 1
ATOM 2316 C CA . GLN A 1 288 ? 6.395 5.948 0.307 1.00 92.31 288 GLN A CA 1
ATOM 2317 C C . GLN A 1 288 ? 6.285 7.406 0.770 1.00 92.31 288 GLN A C 1
ATOM 2319 O O . GLN A 1 288 ? 5.263 7.786 1.335 1.00 92.31 288 GLN A O 1
ATOM 2324 N N . GLN A 1 289 ? 7.302 8.222 0.480 1.00 94.19 289 GLN A N 1
ATOM 2325 C CA . GLN A 1 289 ? 7.308 9.648 0.811 1.00 94.19 289 GLN A CA 1
ATOM 2326 C C . GLN A 1 289 ? 6.147 10.371 0.116 1.00 94.19 289 GLN A C 1
ATOM 2328 O O . GLN A 1 289 ? 5.371 11.064 0.765 1.00 94.19 289 GLN A O 1
ATOM 2333 N N . ALA A 1 290 ? 5.958 10.127 -1.184 1.00 94.44 290 ALA A N 1
ATOM 2334 C CA . ALA A 1 290 ? 4.879 10.740 -1.955 1.00 94.44 290 ALA A CA 1
ATOM 2335 C C . ALA A 1 290 ? 3.477 10.395 -1.407 1.00 94.44 290 ALA A C 1
ATOM 2337 O O . ALA A 1 290 ? 2.589 11.246 -1.403 1.00 94.44 290 ALA A O 1
ATOM 2338 N N . MET A 1 291 ? 3.266 9.165 -0.920 1.00 90.00 291 MET A N 1
ATOM 2339 C CA . MET A 1 291 ? 2.006 8.776 -0.271 1.00 90.00 291 MET A CA 1
ATOM 2340 C C . MET A 1 291 ? 1.800 9.474 1.076 1.00 90.00 291 MET A C 1
ATOM 2342 O O . MET A 1 291 ? 0.706 9.979 1.326 1.00 90.00 291 MET A O 1
ATOM 2346 N N . GLN A 1 292 ? 2.839 9.546 1.912 1.00 89.31 292 GLN A N 1
ATOM 2347 C CA . GLN A 1 292 ? 2.785 10.217 3.218 1.00 89.31 292 GLN A CA 1
ATOM 2348 C C . GLN A 1 292 ? 2.508 11.719 3.081 1.00 89.31 292 GLN A C 1
ATOM 2350 O O . GLN A 1 292 ? 1.694 12.278 3.822 1.00 89.31 292 GLN A O 1
ATOM 2355 N N . ASP A 1 293 ? 3.137 12.367 2.101 1.00 89.06 293 ASP A N 1
ATOM 2356 C CA . ASP A 1 293 ? 2.911 13.782 1.812 1.00 89.06 293 ASP A CA 1
ATOM 2357 C C . ASP A 1 293 ? 1.496 14.017 1.280 1.00 89.06 293 ASP A C 1
ATOM 2359 O O . ASP A 1 293 ? 0.816 14.941 1.727 1.00 89.06 293 ASP A O 1
ATOM 2363 N N . ARG A 1 294 ? 0.998 13.140 0.397 1.00 85.44 294 ARG A N 1
ATOM 2364 C CA . ARG A 1 294 ? -0.394 13.189 -0.076 1.00 85.44 294 ARG A CA 1
ATOM 2365 C C . ARG A 1 294 ? -1.388 13.076 1.080 1.00 85.44 294 ARG A C 1
ATOM 2367 O O . ARG A 1 294 ? -2.318 13.873 1.159 1.00 85.44 294 ARG A O 1
ATOM 2374 N N . GLU A 1 295 ? -1.209 12.102 1.968 1.00 79.88 295 GLU A N 1
ATOM 2375 C CA . GLU A 1 295 ? -2.072 11.923 3.145 1.00 79.88 295 GLU A CA 1
ATOM 2376 C C . GLU A 1 295 ? -2.031 13.148 4.065 1.00 79.88 295 GLU A C 1
ATOM 2378 O O . GLU A 1 295 ? -3.066 13.618 4.538 1.00 79.88 295 GLU A O 1
ATOM 2383 N N . SER A 1 296 ? -0.847 13.733 4.249 1.00 80.88 296 SER A N 1
ATOM 2384 C CA . SER A 1 296 ? -0.678 14.964 5.022 1.00 80.88 296 SER A CA 1
ATOM 2385 C C . SER A 1 296 ? -1.372 16.166 4.369 1.00 80.88 296 SER A C 1
ATOM 2387 O O . SER A 1 296 ? -1.953 16.994 5.071 1.00 80.88 296 SER A O 1
ATOM 2389 N N . LEU A 1 297 ? -1.360 16.265 3.036 1.00 81.12 297 LEU A N 1
ATOM 2390 C CA . LEU A 1 297 ? -2.038 17.326 2.285 1.00 81.12 297 LEU A CA 1
ATOM 2391 C C . LEU A 1 297 ? -3.563 17.226 2.374 1.00 81.12 297 LEU A C 1
ATOM 2393 O O . LEU A 1 297 ? -4.215 18.248 2.588 1.00 81.12 297 LEU A O 1
ATOM 2397 N N . ILE A 1 298 ? -4.120 16.011 2.316 1.00 70.00 298 ILE A N 1
ATOM 2398 C CA . ILE A 1 298 ? -5.558 15.776 2.548 1.00 70.00 298 ILE A CA 1
ATOM 2399 C C . ILE A 1 298 ? -5.977 16.346 3.913 1.00 70.00 298 ILE A C 1
ATOM 2401 O O . ILE A 1 298 ? -7.043 16.947 4.047 1.00 70.00 298 ILE A O 1
ATOM 2405 N N . LEU A 1 299 ? -5.113 16.235 4.926 1.00 58.97 299 LEU A N 1
ATOM 2406 C CA . LEU A 1 299 ? -5.349 16.817 6.248 1.00 58.97 299 LEU A CA 1
ATOM 2407 C C . LEU A 1 299 ? -5.134 18.343 6.291 1.00 58.97 299 LEU A C 1
ATOM 2409 O O . LEU A 1 299 ? -5.712 19.016 7.147 1.00 58.97 299 LEU A O 1
ATOM 2413 N N . LEU A 1 300 ? -4.319 18.926 5.408 1.00 52.84 300 LEU A N 1
ATOM 2414 C CA . LEU A 1 300 ? -4.012 20.363 5.405 1.00 52.84 300 LEU A CA 1
ATOM 2415 C C . LEU A 1 300 ? -5.131 21.234 4.831 1.00 52.84 300 LEU A C 1
ATOM 2417 O O . LEU A 1 300 ? -5.303 22.351 5.326 1.00 52.84 300 LEU A O 1
ATOM 2421 N N . GLU A 1 301 ? -5.911 20.719 3.880 1.00 44.78 301 GLU A N 1
ATOM 2422 C CA . GLU A 1 301 ? -7.107 21.391 3.341 1.00 44.78 301 GLU A CA 1
ATOM 2423 C C . GLU A 1 301 ? -8.252 21.499 4.370 1.00 44.78 301 GLU A C 1
ATOM 2425 O O . GLU A 1 301 ? -9.265 22.153 4.121 1.00 44.78 301 GLU A O 1
ATOM 2430 N N . THR A 1 302 ? -8.078 20.930 5.571 1.00 38.44 302 THR A N 1
ATOM 2431 C CA . THR A 1 302 ? -9.046 21.029 6.669 1.00 38.44 302 THR A CA 1
ATOM 2432 C C . THR A 1 302 ? -8.752 22.179 7.643 1.00 38.44 302 THR A C 1
ATOM 2434 O O . THR A 1 302 ? -7.587 22.481 7.946 1.00 38.44 302 THR A O 1
ATOM 2437 N N . PRO A 1 303 ? -9.791 22.826 8.213 1.00 41.56 303 PRO A N 1
ATOM 2438 C CA . PRO A 1 303 ? -9.624 23.800 9.288 1.00 41.56 303 PRO A CA 1
ATOM 2439 C C . PRO A 1 303 ? -8.798 23.220 10.448 1.00 41.56 303 PRO A C 1
ATOM 2441 O O . PRO A 1 303 ? -8.977 22.066 10.833 1.00 41.56 303 PRO A O 1
ATOM 2444 N N . ARG A 1 304 ? -7.914 24.036 11.052 1.00 38.03 304 ARG A N 1
ATOM 2445 C CA . ARG A 1 304 ? -6.938 23.644 12.102 1.00 38.03 304 ARG A CA 1
ATOM 2446 C C . ARG A 1 304 ? -7.496 22.802 13.265 1.00 38.03 304 ARG A C 1
ATOM 2448 O O . ARG A 1 304 ? -6.710 22.139 13.931 1.00 38.03 304 ARG A O 1
ATOM 2455 N N . GLN A 1 305 ? -8.806 22.806 13.498 1.00 38.69 305 GLN A N 1
ATOM 2456 C CA . GLN A 1 305 ? -9.472 22.054 14.565 1.00 38.69 305 GLN A CA 1
ATOM 2457 C C . GLN A 1 305 ? -9.601 20.536 14.307 1.00 38.69 305 GLN A C 1
ATOM 2459 O O . GLN A 1 305 ? -9.810 19.807 15.269 1.00 38.69 305 GLN A O 1
ATOM 2464 N N . TRP A 1 306 ? -9.413 20.046 13.072 1.00 38.22 306 TRP A N 1
ATOM 2465 C CA . TRP A 1 306 ? -9.671 18.638 12.693 1.00 38.22 306 TRP A CA 1
ATOM 2466 C C . TRP A 1 306 ? -8.416 17.838 12.293 1.00 38.22 306 TRP A C 1
ATOM 2468 O O . TRP A 1 306 ? -8.498 16.683 11.886 1.00 38.22 306 TRP A O 1
ATOM 2478 N N . LYS A 1 307 ? -7.226 18.432 12.442 1.00 36.56 307 LYS A N 1
ATOM 2479 C CA . LYS A 1 307 ? -5.988 18.028 11.746 1.00 36.56 307 LYS A CA 1
ATOM 2480 C C . LYS A 1 307 ? -5.326 16.700 12.158 1.00 36.56 307 LYS A C 1
ATOM 2482 O O . LYS A 1 307 ? -4.228 16.435 11.678 1.00 36.56 307 LYS A O 1
ATOM 2487 N N . LYS A 1 308 ? -5.907 15.870 13.035 1.00 33.41 308 LYS A N 1
ATOM 2488 C CA . LYS A 1 308 ? -5.242 14.634 13.524 1.00 33.41 308 LYS A CA 1
ATOM 2489 C C . LYS A 1 308 ? -6.151 13.433 13.814 1.00 33.41 308 LYS A C 1
ATOM 2491 O O . LYS A 1 308 ? -5.712 12.508 14.492 1.00 33.41 308 LYS A O 1
ATOM 2496 N N . SER A 1 309 ? -7.380 13.404 13.309 1.00 34.31 309 SER A N 1
ATOM 2497 C CA . SER A 1 309 ? -8.365 12.439 13.808 1.00 34.31 309 SER A CA 1
ATOM 2498 C C . SER A 1 309 ? -8.975 11.607 12.684 1.00 34.31 309 SER A C 1
ATOM 2500 O O . SER A 1 309 ? -9.879 12.071 11.998 1.00 34.31 309 SER A O 1
ATOM 2502 N N . ARG A 1 310 ? -8.537 10.346 12.547 1.00 48.50 310 ARG A N 1
ATOM 2503 C CA . ARG A 1 310 ? -9.367 9.282 11.955 1.00 48.50 310 ARG A CA 1
ATOM 2504 C C . ARG A 1 310 ? -10.519 9.041 12.918 1.00 48.50 310 ARG A C 1
ATOM 2506 O O . ARG A 1 310 ? -10.349 8.363 13.933 1.00 48.50 310 ARG A O 1
ATOM 2513 N N . ALA A 1 311 ? -11.612 9.758 12.697 1.00 51.62 311 ALA A N 1
ATOM 2514 C CA . ALA A 1 311 ? -12.597 9.980 13.732 1.00 51.62 311 ALA A CA 1
ATOM 2515 C C . ALA A 1 311 ? -13.515 8.763 13.926 1.00 51.62 311 ALA A C 1
ATOM 2517 O O . ALA A 1 311 ? -13.853 8.028 13.004 1.00 51.62 311 ALA A O 1
ATOM 2518 N N . ILE A 1 312 ? -13.935 8.566 15.161 1.00 59.03 312 ILE A N 1
ATOM 2519 C CA . ILE A 1 312 ? -15.004 7.675 15.577 1.00 59.03 312 ILE A CA 1
ATOM 2520 C C . ILE A 1 312 ? -15.998 8.580 16.271 1.00 59.03 312 ILE A C 1
ATOM 2522 O O . ILE A 1 312 ? -15.636 9.292 17.210 1.00 59.03 312 ILE A O 1
ATOM 2526 N N . VAL A 1 313 ? -17.233 8.585 15.791 1.00 62.47 313 VAL A N 1
ATOM 2527 C CA . VAL A 1 313 ? -18.296 9.386 16.383 1.00 62.47 313 VAL A CA 1
ATOM 2528 C C . VAL A 1 313 ? -19.213 8.442 17.140 1.00 62.47 313 VAL A C 1
ATOM 2530 O O . VAL A 1 313 ? -19.784 7.524 16.567 1.00 62.47 313 VAL A O 1
ATOM 2533 N N . THR A 1 314 ? -19.356 8.660 18.435 1.00 64.25 314 THR A N 1
ATOM 2534 C CA . THR A 1 314 ? -20.260 7.918 19.305 1.00 64.25 314 THR A CA 1
ATOM 2535 C C . THR A 1 314 ? -21.344 8.873 19.798 1.00 64.25 314 THR A C 1
ATOM 2537 O O . THR A 1 314 ? -21.048 9.976 20.257 1.00 64.25 314 THR A O 1
ATOM 2540 N N . VAL A 1 315 ? -22.611 8.477 19.695 1.00 60.03 315 VAL A N 1
ATOM 2541 C CA . VAL A 1 315 ? -23.766 9.317 20.055 1.00 60.03 315 VAL A CA 1
ATOM 2542 C C . VAL A 1 315 ? -24.374 8.794 21.352 1.00 60.03 315 VAL A C 1
ATOM 2544 O O . VAL A 1 315 ? -24.671 7.601 21.461 1.00 60.03 315 VAL A O 1
ATOM 2547 N N . GLN A 1 316 ? -24.507 9.668 22.355 1.00 50.16 316 GLN A N 1
ATOM 2548 C CA . GLN A 1 316 ? -24.772 9.274 23.744 1.00 50.16 316 GLN A CA 1
ATOM 2549 C C . GLN A 1 316 ? -26.220 9.451 24.213 1.00 50.16 316 GLN A C 1
ATOM 2551 O O . GLN A 1 316 ? -26.569 8.948 25.274 1.00 50.16 316 GLN A O 1
ATOM 2556 N N . GLN A 1 317 ? -27.067 10.136 23.447 1.00 39.19 317 GLN A N 1
ATOM 2557 C CA . GLN A 1 317 ? -28.472 10.286 23.808 1.00 39.19 317 GLN A CA 1
ATOM 2558 C C . GLN A 1 317 ? -29.273 10.650 22.565 1.00 39.19 317 GLN A C 1
ATOM 2560 O O . GLN A 1 317 ? -29.055 11.717 22.016 1.00 39.19 317 GLN A O 1
ATOM 2565 N N . VAL A 1 318 ? -30.170 9.779 22.115 1.00 40.75 318 VAL A N 1
ATOM 2566 C CA . VAL A 1 318 ? -31.298 10.170 21.262 1.00 40.75 318 VAL A CA 1
ATOM 2567 C C . VAL A 1 318 ? -32.455 10.326 22.233 1.00 40.75 318 VAL A C 1
ATOM 2569 O O . VAL A 1 318 ? -32.881 9.340 22.833 1.00 40.75 318 VAL A O 1
ATOM 2572 N N . LEU A 1 319 ? -32.899 11.557 22.489 1.00 33.62 319 LEU A N 1
ATOM 2573 C CA . LEU A 1 319 ? -34.117 11.763 23.268 1.00 33.62 319 LEU A CA 1
ATOM 2574 C C . LEU A 1 319 ? -35.284 11.230 22.432 1.00 33.62 319 LEU A C 1
ATOM 2576 O O . LEU A 1 319 ? -35.801 11.934 21.572 1.00 33.62 319 LEU A O 1
ATOM 2580 N N . SER A 1 320 ? -35.675 9.975 22.660 1.00 34.69 320 SER A N 1
ATOM 2581 C CA . SER A 1 320 ? -36.958 9.471 22.189 1.00 34.69 320 SER A CA 1
ATOM 2582 C C . SER A 1 320 ? -38.036 10.346 22.820 1.00 34.69 320 SER A C 1
ATOM 2584 O O . SER A 1 320 ? -38.231 10.314 24.036 1.00 34.69 320 SER A O 1
ATOM 2586 N N . SER A 1 321 ? -38.712 11.159 22.015 1.00 31.58 321 SER A N 1
ATOM 2587 C CA . SER A 1 321 ? -39.947 11.806 22.435 1.00 31.58 321 SER A CA 1
ATOM 2588 C C . SER A 1 321 ? -41.026 10.730 22.546 1.00 31.58 321 SER A C 1
ATOM 2590 O O . SER A 1 321 ? -41.752 10.468 21.589 1.00 31.58 321 SER A O 1
ATOM 2592 N N . GLU A 1 322 ? -41.103 10.070 23.696 1.00 31.98 322 GLU A N 1
ATOM 2593 C CA . GLU A 1 322 ? -42.269 9.284 24.075 1.00 31.98 322 GLU A CA 1
ATOM 2594 C C . GLU A 1 322 ? -43.056 10.052 25.143 1.00 31.98 322 GLU A C 1
ATOM 2596 O O . GLU A 1 322 ? -42.519 10.419 26.186 1.00 31.98 322 GLU A O 1
ATOM 2601 N N . PHE A 1 323 ? -44.340 10.254 24.827 1.00 30.19 323 PHE A N 1
ATOM 2602 C CA . PHE A 1 323 ? -45.439 10.752 25.657 1.00 30.19 323 PHE A CA 1
ATOM 2603 C C . PHE A 1 323 ? -45.483 12.248 26.008 1.00 30.19 323 PHE A C 1
ATOM 2605 O O . PHE A 1 323 ? -44.979 12.685 27.036 1.00 30.19 323 PHE A O 1
ATOM 2612 N N . ASP A 1 324 ? -46.297 12.986 25.243 1.00 26.91 324 ASP A N 1
ATOM 2613 C CA . ASP A 1 324 ? -47.347 13.791 25.879 1.00 26.91 324 ASP A CA 1
ATOM 2614 C C . ASP A 1 324 ? -48.675 13.614 25.126 1.00 26.91 324 ASP A C 1
ATOM 2616 O O . ASP A 1 324 ? -49.003 14.292 24.150 1.00 26.91 324 ASP A O 1
ATOM 2620 N N . ASP A 1 325 ? -49.425 12.611 25.571 1.00 33.41 325 ASP A N 1
ATOM 2621 C CA . ASP A 1 325 ? -50.834 12.424 25.262 1.00 33.41 325 ASP A CA 1
ATOM 2622 C C . ASP A 1 325 ? -51.624 13.414 26.130 1.00 33.41 325 ASP A C 1
ATOM 2624 O O . ASP A 1 325 ? -52.058 13.062 27.226 1.00 33.41 325 ASP A O 1
ATOM 2628 N N . ARG A 1 326 ? -51.702 14.685 25.695 1.00 29.02 326 ARG A N 1
ATOM 2629 C CA . ARG A 1 326 ? -52.653 15.720 26.163 1.00 29.02 326 ARG A CA 1
ATOM 2630 C C . ARG A 1 326 ? -52.438 17.056 25.443 1.00 29.02 326 ARG A C 1
ATOM 2632 O O . ARG A 1 326 ? -51.842 17.994 25.958 1.00 29.02 326 ARG A O 1
ATOM 2639 N N . SER A 1 327 ? -53.045 17.205 24.273 1.00 27.44 327 SER A N 1
ATOM 2640 C CA . SER A 1 327 ? -53.801 18.426 23.948 1.00 27.44 327 SER A CA 1
ATOM 2641 C C . SER A 1 327 ? -54.581 18.227 22.657 1.00 27.44 327 SER A C 1
ATOM 2643 O O . SER A 1 327 ? -54.101 18.366 21.538 1.00 27.44 327 SER A O 1
ATOM 2645 N N . ALA A 1 328 ? -55.848 17.894 22.860 1.00 27.25 328 ALA A N 1
ATOM 2646 C CA . ALA A 1 328 ? -56.892 18.067 21.881 1.00 27.25 328 ALA A CA 1
ATOM 2647 C C . ALA A 1 328 ? -56.943 19.519 21.373 1.00 27.25 328 ALA A C 1
ATOM 2649 O O . ALA A 1 328 ? -56.797 20.459 22.151 1.00 27.25 328 ALA A O 1
ATOM 2650 N N . CYS A 1 329 ? -57.308 19.654 20.097 1.00 28.77 329 CYS A N 1
ATOM 2651 C CA . CYS A 1 329 ? -57.944 20.826 19.493 1.00 28.77 329 CYS A CA 1
ATOM 2652 C C . CYS A 1 329 ? -57.159 22.151 19.523 1.00 28.77 329 CYS A C 1
ATOM 2654 O O . CYS A 1 329 ? -57.152 22.844 20.537 1.00 28.77 329 CYS A O 1
ATOM 2656 N N . ARG A 1 330 ? -56.746 22.635 18.341 1.00 27.36 330 ARG A N 1
ATOM 2657 C CA . ARG A 1 330 ? -57.325 23.849 17.717 1.00 27.36 330 ARG A CA 1
ATOM 2658 C C . ARG A 1 330 ? -56.651 24.206 16.380 1.00 27.36 330 ARG A C 1
ATOM 2660 O O . ARG A 1 330 ? -55.465 24.481 16.340 1.00 27.36 330 ARG A O 1
ATOM 2667 N N . TYR A 1 331 ? -57.496 24.235 15.346 1.00 26.70 331 TYR A N 1
ATOM 2668 C CA . TYR A 1 331 ? -57.646 25.263 14.303 1.00 26.70 331 TYR A CA 1
ATOM 2669 C C . TYR A 1 331 ? -56.446 25.749 13.463 1.00 26.70 331 TYR A C 1
ATOM 2671 O O . TYR A 1 331 ? -55.535 26.386 13.968 1.00 26.70 331 TYR A O 1
ATOM 2679 N N . TYR A 1 332 ? -56.607 25.529 12.148 1.00 27.03 332 TYR A N 1
ATOM 2680 C CA . TYR A 1 332 ? -56.386 26.418 10.991 1.00 27.03 332 TYR A CA 1
ATOM 2681 C C . TYR A 1 332 ? -55.362 27.565 11.063 1.00 27.03 332 TYR A C 1
ATOM 2683 O O . TYR A 1 332 ? -55.461 28.460 11.901 1.00 27.03 332 TYR A O 1
ATOM 2691 N N . GLY A 1 333 ? -54.536 27.616 10.013 1.00 32.81 333 GLY A N 1
ATOM 2692 C CA . GLY A 1 333 ? -53.752 28.761 9.549 1.00 32.81 333 GLY A CA 1
ATOM 2693 C C . GLY A 1 333 ? -52.953 28.382 8.319 1.00 32.81 333 GLY A C 1
ATOM 2694 O O . GLY A 1 333 ? -51.796 27.964 8.522 1.00 32.81 333 GLY A O 1
#

Sequence (333 aa):
SRRGASPVSQVHEFNGDFQGSPAWIKITSVAGHVYTIDFPPELNNWDRVDPAKLFEPKTIQKEANPKQRMPQHLRSESKGCNHLVLWLDCDREGENICYEVMQNVVPQLSDRKNVWRAKFSSLVAKDLQHAYHNLGYPNQNEALSVDARQEIDLKTGVAFTRFQTRYFQGKYGDLDSSLVSYGPCQTPTLWFCVRRHNDIQTFQPETYYTMDVKLEGSQLASPLWLEWARGQLFDLQAATTFKSMIDSHQWATVTDVSEKEERRSRPGAMNTVLMLKLASQQLGMGPQQAMQDRESLILLETPRQWKKSRAIVTVQQVLSSEFDDRSACRYYG

Solvent-accessible surface area (backbone atoms only — not comparable to full-atom values): 19767 Å² total; per-residue (Å²): 112,47,83,48,79,15,86,84,29,51,34,38,67,48,82,47,74,55,97,90,26,61,21,43,39,35,35,31,39,56,86,70,58,62,56,36,79,42,70,49,77,89,65,67,44,76,89,82,45,62,41,79,63,48,71,74,62,74,69,38,80,40,64,56,50,69,88,40,38,50,63,61,26,44,37,62,69,26,54,71,18,45,35,40,36,39,47,44,60,80,47,50,66,28,35,31,40,48,53,58,48,40,72,38,28,41,84,41,29,79,44,72,79,42,56,33,21,40,58,53,94,55,81,47,69,70,43,46,52,50,13,68,78,56,59,46,64,76,53,64,70,46,18,49,51,46,53,51,49,52,51,51,47,50,33,53,14,50,24,51,16,52,46,50,21,61,71,37,53,87,70,43,96,90,50,70,29,87,77,50,73,43,35,87,64,56,48,62,55,51,44,57,56,54,50,52,50,48,55,61,71,69,56,75,89,75,73,67,46,69,59,86,46,74,48,76,55,97,90,47,98,59,75,43,78,48,80,47,91,81,57,67,37,74,49,68,69,61,48,50,52,55,47,59,68,46,72,79,54,94,75,84,80,89,85,79,88,88,88,78,95,80,80,85,75,78,82,74,86,86,46,73,70,58,49,43,51,47,34,35,76,75,66,71,35,52,61,68,57,52,50,54,50,50,57,51,47,62,40,60,82,35,64,86,91,61,63,81,55,48,31,36,37,36,33,47,39,73,66,77,90,74,82,82,94,78,78,82,86,82,82,90,133